Protein AF-M2QEG2-F1 (afdb_monomer_lite)

Organism: Ceriporiopsis subvermispora (strain B) (NCBI:txid914234)

Foldseek 3Di:
DVVVVVVVVVVCVVVVPCDPCNVVVVVVVVVVCVVPVPPPPDDDPVVVVVVVVVVVVVVVVVVVVVVVVVVVVVVVVVVVVVVVLVVVLVVCVVVVVVVVVVVVVVVVVVVVVVVVVVVVVVVVPDDDDDDPDPDQPDPVSVVVVVVVVVVCCVPDPVNVCVVPPDDDDDPCCSVVNDDPPDPPPPVPDDPDPCVVPPPPVCPVVDDPVNVVVCVVVCVVPPPPVVVD

pLDDT: mean 79.73, std 12.56, range [45.88, 96.44]

InterPro domains:
  IPR009057 Homedomain-like superfamily [SSF46689] (188-228)
  IPR017884 SANT domain [PS51293] (201-228)
  IPR051571 Nuclear receptor corepressor [PTHR13992] (66-228)

Structure (mmCIF, N/CA/C/O backbone):
data_AF-M2QEG2-F1
#
_entry.id   AF-M2QEG2-F1
#
loop_
_atom_site.group_PDB
_atom_site.id
_atom_site.type_symbol
_atom_site.label_atom_id
_atom_site.label_alt_id
_atom_site.label_comp_id
_atom_site.label_asym_id
_atom_site.label_entity_id
_atom_site.label_seq_id
_atom_site.pdbx_PDB_ins_code
_atom_site.Cartn_x
_atom_site.Cartn_y
_atom_site.Cartn_z
_atom_site.occupancy
_atom_site.B_iso_or_equiv
_atom_site.auth_seq_id
_atom_site.auth_comp_id
_atom_site.auth_asym_id
_atom_site.auth_atom_id
_atom_site.pdbx_PDB_model_num
ATOM 1 N N . LEU A 1 1 ? 15.906 -11.632 8.329 1.00 57.50 1 LEU A N 1
ATOM 2 C CA . LEU A 1 1 ? 14.554 -12.256 8.303 1.00 57.50 1 LEU A CA 1
ATOM 3 C C . LEU A 1 1 ? 14.495 -13.603 9.035 1.00 57.50 1 LEU A C 1
ATOM 5 O O . LEU A 1 1 ? 13.704 -13.720 9.963 1.00 57.50 1 LEU A O 1
ATOM 9 N N . ARG A 1 2 ? 15.347 -14.589 8.703 1.00 67.50 2 ARG A N 1
ATOM 10 C CA . ARG A 1 2 ? 15.355 -15.915 9.368 1.00 67.50 2 ARG A CA 1
ATOM 11 C C . ARG A 1 2 ? 15.613 -15.871 10.880 1.00 67.50 2 ARG A C 1
ATOM 13 O O . ARG A 1 2 ? 14.979 -16.611 11.624 1.00 67.50 2 ARG A O 1
ATOM 20 N N . GLU A 1 3 ? 16.496 -14.991 11.347 1.00 71.25 3 GLU A N 1
ATOM 21 C CA . GLU A 1 3 ? 16.813 -14.893 12.781 1.00 71.25 3 GLU A CA 1
ATOM 22 C C . GLU A 1 3 ? 15.703 -14.246 13.610 1.00 71.25 3 GLU A C 1
ATOM 24 O O . GLU A 1 3 ? 15.393 -14.734 14.693 1.00 71.25 3 GLU A O 1
ATOM 29 N N . GLY A 1 4 ? 15.045 -13.212 13.078 1.00 76.12 4 GLY A N 1
ATOM 30 C CA . GLY A 1 4 ? 13.897 -12.577 13.731 1.00 76.12 4 GLY A CA 1
ATOM 31 C C . GLY A 1 4 ? 12.722 -13.544 13.885 1.00 76.12 4 GLY A C 1
ATOM 32 O O . GLY A 1 4 ? 12.153 -13.654 14.965 1.00 76.12 4 GLY A O 1
ATOM 33 N N . LEU A 1 5 ? 12.431 -14.331 12.843 1.00 72.81 5 LEU A N 1
ATOM 34 C CA . LEU A 1 5 ? 11.439 -15.410 12.902 1.00 72.81 5 LEU A CA 1
ATOM 35 C C . LEU A 1 5 ? 11.821 -16.481 13.925 1.00 72.81 5 LEU A C 1
ATOM 37 O O . LEU A 1 5 ? 10.990 -16.894 14.725 1.00 72.81 5 LEU A O 1
ATOM 41 N N . ARG A 1 6 ? 13.090 -16.896 13.959 1.00 77.50 6 ARG A N 1
ATOM 42 C CA . ARG A 1 6 ? 13.578 -17.884 14.928 1.00 77.50 6 ARG A CA 1
ATOM 43 C C . ARG A 1 6 ? 13.496 -17.373 16.368 1.00 77.50 6 ARG A C 1
ATOM 45 O O . ARG A 1 6 ? 13.202 -18.163 17.262 1.00 77.50 6 ARG A O 1
ATOM 52 N N . LEU A 1 7 ? 13.737 -16.082 16.596 1.00 79.88 7 LEU A N 1
ATOM 53 C CA . LEU A 1 7 ? 13.601 -15.445 17.904 1.00 79.88 7 LEU A CA 1
ATOM 54 C C . LEU A 1 7 ? 12.134 -15.408 18.339 1.00 79.88 7 LEU A C 1
ATOM 56 O O . LEU A 1 7 ? 11.842 -15.830 19.450 1.00 79.88 7 LEU A O 1
ATOM 60 N N . VAL A 1 8 ? 11.224 -14.995 17.449 1.00 74.69 8 VAL A N 1
ATOM 61 C CA . VAL A 1 8 ? 9.774 -14.955 17.706 1.00 74.69 8 VAL A CA 1
ATOM 62 C C . VAL A 1 8 ? 9.206 -16.352 17.952 1.00 74.69 8 VAL A C 1
ATOM 64 O O . VAL A 1 8 ? 8.406 -16.538 18.858 1.00 74.69 8 VAL A O 1
ATOM 67 N N . VAL A 1 9 ? 9.640 -17.357 17.189 1.00 74.38 9 VAL A N 1
ATOM 68 C CA . VAL A 1 9 ? 9.228 -18.754 17.390 1.00 74.38 9 VAL A CA 1
ATOM 69 C C . VAL A 1 9 ? 9.780 -19.298 18.708 1.00 74.38 9 VAL A C 1
ATOM 71 O O . VAL A 1 9 ? 9.044 -19.937 19.450 1.00 74.38 9 VAL A O 1
ATOM 74 N N . LYS A 1 10 ? 11.040 -19.002 19.061 1.00 74.56 10 LYS A N 1
ATOM 75 C CA . LYS A 1 10 ? 11.620 -19.389 20.360 1.00 74.56 10 LYS A CA 1
ATOM 76 C C . LYS A 1 10 ? 10.952 -18.689 21.541 1.00 74.56 10 LYS A C 1
ATOM 78 O O . LYS A 1 10 ? 10.808 -19.313 22.587 1.00 74.56 10 LYS A O 1
ATOM 83 N N . THR A 1 11 ? 10.572 -17.418 21.410 1.00 68.19 11 THR A N 1
ATOM 84 C CA . THR A 1 11 ? 9.840 -16.712 22.467 1.00 68.19 11 THR A CA 1
ATOM 85 C C . THR A 1 11 ? 8.420 -17.240 22.583 1.00 68.19 11 THR A C 1
ATOM 87 O O . THR A 1 11 ? 8.004 -17.511 23.699 1.00 68.19 11 THR A O 1
ATOM 90 N N . ARG A 1 12 ? 7.711 -17.495 21.473 1.00 64.31 12 ARG A N 1
ATOM 91 C CA . ARG A 1 12 ? 6.387 -18.142 21.502 1.00 64.31 12 ARG A CA 1
ATOM 92 C C . ARG A 1 12 ? 6.434 -19.512 22.163 1.00 64.31 12 ARG A C 1
ATOM 94 O O . ARG A 1 12 ? 5.696 -19.736 23.108 1.00 64.31 12 ARG A O 1
ATOM 101 N N . LEU A 1 13 ? 7.372 -20.366 21.746 1.00 64.75 13 LEU A N 1
ATOM 102 C CA . LEU A 1 13 ? 7.566 -21.690 22.337 1.00 64.75 13 LEU A CA 1
ATOM 103 C C . LEU A 1 13 ? 7.827 -21.603 23.842 1.00 64.75 13 LEU A C 1
ATOM 105 O O . LEU A 1 13 ? 7.261 -22.395 24.575 1.00 64.75 13 LEU A O 1
ATOM 109 N N . ARG A 1 14 ? 8.597 -20.609 24.317 1.00 63.25 14 ARG A N 1
ATOM 110 C CA . ARG A 1 14 ? 8.850 -20.400 25.755 1.00 63.25 14 ARG A CA 1
ATOM 111 C C . ARG A 1 14 ? 7.599 -20.096 26.588 1.00 63.25 14 ARG A C 1
ATOM 113 O O . ARG A 1 14 ? 7.639 -20.324 27.793 1.00 63.25 14 ARG A O 1
ATOM 120 N N . TYR A 1 15 ? 6.539 -19.571 25.974 1.00 58.34 15 TYR A N 1
ATOM 121 C CA . TYR A 1 15 ? 5.282 -19.212 26.640 1.00 58.34 15 TYR A CA 1
ATOM 122 C C . TYR A 1 15 ? 4.110 -20.148 26.283 1.00 58.34 15 TYR A C 1
ATOM 124 O O . TYR A 1 15 ? 3.039 -20.005 26.862 1.00 58.34 15 TYR A O 1
ATOM 132 N N . ASP A 1 16 ? 4.302 -21.111 25.373 1.00 59.62 16 ASP A N 1
ATOM 133 C CA . ASP A 1 16 ? 3.260 -22.042 24.894 1.00 59.62 16 ASP A CA 1
ATOM 134 C C . ASP A 1 16 ? 3.163 -23.345 25.709 1.00 59.62 16 ASP A C 1
ATOM 136 O O . ASP A 1 16 ? 2.407 -24.248 25.360 1.00 59.62 16 ASP A O 1
ATOM 140 N N . TYR A 1 17 ? 3.909 -23.472 26.809 1.00 64.25 17 TYR A N 1
ATOM 141 C CA . TYR A 1 17 ? 3.854 -24.669 27.658 1.00 64.25 17 TYR A CA 1
ATOM 142 C C . TYR A 1 17 ? 2.721 -24.651 28.678 1.00 64.25 17 TYR A C 1
ATOM 144 O O . TYR A 1 17 ? 2.663 -25.559 29.502 1.00 64.25 17 TYR A O 1
ATOM 152 N N . GLN A 1 18 ? 1.853 -23.635 28.663 1.00 70.19 18 GLN A N 1
ATOM 153 C CA . GLN A 1 18 ? 0.795 -23.574 29.656 1.00 70.19 18 GLN A CA 1
ATOM 154 C C . GLN A 1 18 ? -0.220 -24.681 29.371 1.00 70.19 18 GLN A C 1
ATOM 156 O O . GLN A 1 18 ? -0.947 -24.634 28.370 1.00 70.19 18 GLN A O 1
ATOM 161 N N . THR A 1 19 ? -0.244 -25.706 30.223 1.00 80.38 19 THR A N 1
ATOM 162 C CA . THR A 1 19 ? -1.145 -26.844 30.031 1.00 80.38 19 THR A CA 1
ATOM 163 C C . THR A 1 19 ? -2.594 -26.369 30.122 1.00 80.38 19 THR A C 1
ATOM 165 O O . THR A 1 19 ? -2.911 -25.304 30.666 1.00 80.38 19 THR A O 1
ATOM 168 N N . ARG A 1 20 ? -3.529 -27.150 29.569 1.00 78.25 20 ARG A N 1
ATOM 169 C CA . ARG A 1 20 ? -4.959 -26.826 29.678 1.00 78.25 20 ARG A CA 1
ATOM 170 C C . ARG A 1 20 ? -5.366 -26.635 31.142 1.00 78.25 20 ARG A C 1
ATOM 172 O O . ARG A 1 20 ? -6.164 -25.744 31.418 1.00 78.25 20 ARG A O 1
ATOM 179 N N . GLU A 1 21 ? -4.814 -27.432 32.053 1.00 84.06 21 GLU A N 1
ATOM 180 C CA . GLU A 1 21 ? -5.070 -27.311 33.488 1.00 84.06 21 GLU A CA 1
ATOM 181 C C . GLU A 1 21 ? -4.583 -25.970 34.043 1.00 84.06 21 GLU A C 1
ATOM 183 O O . GLU A 1 21 ? -5.375 -25.266 34.659 1.00 84.06 21 GLU A O 1
ATOM 188 N N . GLU A 1 22 ? -3.354 -25.547 33.736 1.00 83.88 22 GLU A N 1
ATOM 189 C CA . GLU A 1 22 ? -2.786 -24.273 34.212 1.00 83.88 22 GLU A CA 1
ATOM 190 C C . GLU A 1 22 ? -3.548 -23.036 33.710 1.00 83.88 22 GLU A C 1
ATOM 192 O O . GLU A 1 22 ? -3.499 -21.972 34.328 1.00 83.88 22 GLU A O 1
ATOM 197 N N . ARG A 1 23 ? -4.265 -23.150 32.585 1.00 78.62 23 ARG A N 1
ATOM 198 C CA . ARG A 1 23 ? -5.160 -22.092 32.084 1.00 78.62 23 ARG A CA 1
ATOM 199 C C . ARG A 1 23 ? -6.528 -22.103 32.760 1.00 78.62 23 ARG A C 1
ATOM 201 O O . ARG A 1 23 ? -7.163 -21.057 32.877 1.00 78.62 23 ARG A O 1
ATOM 208 N N . VAL A 1 24 ? -7.013 -23.283 33.136 1.00 86.94 24 VAL A N 1
ATOM 209 C CA . VAL A 1 24 ? -8.387 -23.502 33.609 1.00 86.94 24 VAL A CA 1
ATOM 210 C C . VAL A 1 24 ? -8.485 -23.400 35.132 1.00 86.94 24 VAL A C 1
ATOM 212 O O . VAL A 1 24 ? -9.458 -22.844 35.636 1.00 86.94 24 VAL A O 1
ATOM 215 N N . GLU A 1 25 ? -7.482 -23.864 35.874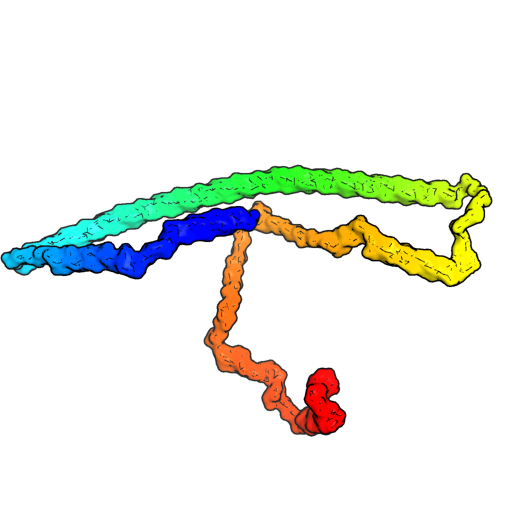 1.00 92.31 25 GLU A N 1
ATOM 216 C CA . GLU A 1 25 ? -7.447 -23.844 37.342 1.00 92.31 25 GLU A CA 1
ATOM 217 C C . GLU A 1 25 ? -7.576 -22.427 37.948 1.00 92.31 25 GLU A C 1
ATOM 219 O O . GLU A 1 25 ? -8.377 -22.255 38.874 1.00 92.31 25 GLU A O 1
ATOM 224 N N . PRO A 1 26 ? -6.924 -21.368 37.419 1.00 91.00 26 PRO A N 1
ATOM 225 C CA . PRO A 1 26 ? -7.094 -20.010 37.947 1.00 91.00 26 PRO A CA 1
ATOM 226 C C . PRO A 1 26 ? -8.525 -19.481 37.768 1.00 91.00 26 PRO A C 1
ATOM 228 O O . PRO A 1 26 ? -9.056 -18.756 38.611 1.00 91.00 26 PRO A O 1
ATOM 231 N N . VAL A 1 27 ? -9.176 -19.870 36.668 1.00 86.75 27 VAL A N 1
ATOM 232 C CA . VAL A 1 27 ? -10.561 -19.484 36.367 1.00 86.75 27 VAL A CA 1
ATOM 233 C C . VAL A 1 27 ? -11.526 -20.256 37.264 1.00 86.75 27 VAL A C 1
ATOM 235 O O . VAL A 1 27 ? -12.441 -19.666 37.832 1.00 86.75 27 VAL A O 1
ATOM 238 N N . LEU A 1 28 ? -11.312 -21.564 37.440 1.00 87.94 28 LEU A N 1
ATOM 239 C CA . LEU A 1 28 ? -12.130 -22.396 38.322 1.00 87.94 28 LEU A CA 1
ATOM 240 C C . LEU A 1 28 ? -12.007 -21.975 39.789 1.00 87.94 28 LEU A C 1
ATOM 242 O O . LEU A 1 28 ? -13.026 -21.906 40.472 1.00 87.94 28 LEU A O 1
ATOM 246 N N . SER A 1 29 ? -10.801 -21.659 40.265 1.00 88.56 29 SER A N 1
ATOM 247 C CA . SER A 1 29 ? -10.575 -21.178 41.634 1.00 88.56 29 SER A CA 1
ATOM 248 C C . SER A 1 29 ? -11.219 -19.809 41.875 1.00 88.56 29 SER A C 1
ATOM 250 O O . SER A 1 29 ? -11.905 -19.644 42.882 1.00 88.56 29 SER A O 1
ATOM 252 N N . SER A 1 30 ? -11.121 -18.869 40.924 1.00 86.56 30 SER A N 1
ATOM 253 C CA . SER A 1 30 ? -11.876 -17.604 40.978 1.00 86.56 30 SER A CA 1
ATOM 254 C C . SER A 1 30 ? -13.388 -17.826 40.989 1.00 86.56 30 SER A C 1
ATOM 256 O O . SER A 1 30 ? -14.089 -17.256 41.820 1.00 86.56 30 SER A O 1
ATOM 258 N N . ASN A 1 31 ? -13.909 -18.682 40.106 1.00 85.19 31 ASN A N 1
ATOM 259 C CA . ASN A 1 31 ? -15.343 -18.966 40.042 1.00 85.19 31 ASN A CA 1
ATOM 260 C C . ASN A 1 31 ? -15.852 -19.620 41.330 1.00 85.19 31 ASN A C 1
ATOM 262 O O . ASN A 1 31 ? -16.936 -19.281 41.801 1.00 85.19 31 ASN A O 1
ATOM 266 N N . ARG A 1 32 ? -15.063 -20.523 41.922 1.00 86.44 32 ARG A N 1
ATOM 267 C CA . ARG A 1 32 ? -15.374 -21.143 43.212 1.00 86.44 32 ARG A CA 1
ATOM 268 C C . ARG A 1 32 ? -15.383 -20.108 44.334 1.00 86.44 32 ARG A C 1
ATOM 270 O O . ARG A 1 32 ? -16.326 -20.090 45.110 1.00 86.44 32 ARG A O 1
ATOM 277 N N . ALA A 1 33 ? -14.412 -19.194 44.361 1.00 84.88 33 ALA A N 1
ATOM 278 C CA . ALA A 1 33 ? -14.367 -18.101 45.332 1.00 84.88 33 ALA A CA 1
ATOM 279 C C . ALA A 1 33 ? -15.566 -17.138 45.211 1.00 84.88 33 ALA A C 1
ATOM 281 O O . ALA A 1 33 ? -16.069 -16.657 46.221 1.00 84.88 33 ALA A O 1
ATOM 282 N N . ILE A 1 34 ? -16.055 -16.883 43.992 1.00 81.06 34 ILE A N 1
ATOM 283 C CA . ILE A 1 34 ? -17.273 -16.089 43.751 1.00 81.06 34 ILE A CA 1
ATOM 284 C C . ILE A 1 34 ? -18.528 -16.854 44.198 1.00 81.06 34 ILE A C 1
ATOM 286 O O . ILE A 1 34 ? -19.443 -16.256 44.759 1.00 81.06 34 ILE A O 1
ATOM 290 N N . ALA A 1 35 ? -18.582 -18.166 43.954 1.00 75.56 35 ALA A N 1
ATOM 291 C CA . ALA A 1 35 ? -19.721 -19.011 44.312 1.00 75.56 35 ALA A CA 1
ATOM 292 C C . ALA A 1 35 ? -19.836 -19.254 45.828 1.00 75.56 35 ALA A C 1
ATOM 294 O O . ALA A 1 35 ? -20.947 -19.258 46.355 1.00 75.56 35 ALA A O 1
ATOM 295 N N . ASP A 1 36 ? -18.698 -19.421 46.509 1.00 73.62 36 ASP A N 1
ATOM 296 C CA . ASP A 1 36 ? -18.600 -19.628 47.959 1.00 73.62 36 ASP A CA 1
ATOM 297 C C . ASP A 1 36 ? -18.623 -18.304 48.745 1.00 73.62 36 ASP A C 1
ATOM 299 O O . ASP A 1 36 ? -18.613 -18.319 49.979 1.00 73.62 36 ASP A O 1
ATOM 303 N N . ALA A 1 37 ? -18.675 -17.151 48.060 1.00 70.44 37 ALA A N 1
ATOM 304 C CA . ALA A 1 37 ? -18.846 -15.862 48.713 1.00 70.44 37 ALA A CA 1
ATOM 305 C C . ALA A 1 37 ? -20.126 -15.909 49.571 1.00 70.44 37 ALA A C 1
ATOM 307 O O . ALA A 1 37 ? -21.208 -16.195 49.042 1.00 70.44 37 ALA A O 1
ATOM 308 N N . PRO A 1 38 ? -20.031 -15.670 50.894 1.00 64.31 38 PRO A N 1
ATOM 309 C CA . PRO A 1 38 ? -21.173 -15.797 51.782 1.00 64.31 38 PRO A CA 1
ATOM 310 C C . PRO A 1 38 ? -22.265 -14.846 51.300 1.00 64.31 38 PRO A C 1
ATOM 312 O O . PRO A 1 38 ? -22.080 -13.630 51.276 1.00 64.31 38 PRO A O 1
ATOM 315 N N . ARG A 1 39 ? -23.413 -15.403 50.895 1.00 61.47 39 ARG A N 1
ATOM 316 C CA . ARG A 1 39 ? -24.617 -14.608 50.6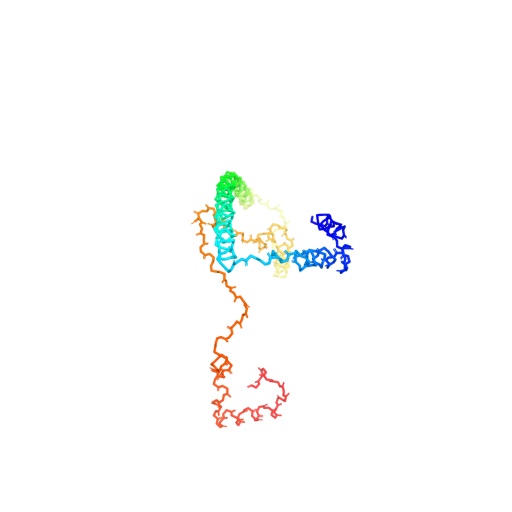44 1.00 61.47 39 ARG A CA 1
ATOM 317 C C . ARG A 1 39 ? -24.917 -13.874 51.945 1.00 61.47 39 ARG A C 1
ATOM 319 O O . ARG A 1 39 ? -25.202 -14.534 52.943 1.00 61.47 39 ARG A O 1
ATOM 326 N N . SER A 1 40 ? -24.779 -12.548 51.932 1.00 60.38 40 SER A N 1
ATOM 327 C CA . SER A 1 40 ? -25.032 -11.673 53.079 1.00 60.38 40 SER A CA 1
ATOM 328 C C . SER A 1 40 ? -26.325 -12.117 53.771 1.00 60.38 40 SER A C 1
ATOM 330 O O . SER A 1 40 ? -27.397 -12.152 53.160 1.00 60.38 40 SER A O 1
ATOM 332 N N . GLY A 1 41 ? -26.187 -12.623 54.997 1.00 61.06 41 GLY A N 1
ATOM 333 C CA . GLY A 1 41 ? -27.258 -13.307 55.708 1.00 61.06 41 GLY A CA 1
ATOM 334 C C . GLY A 1 41 ? -28.406 -12.361 56.046 1.00 61.06 41 GLY A C 1
ATOM 335 O O . GLY A 1 41 ? -28.167 -11.229 56.444 1.00 61.06 41 GLY A O 1
ATOM 336 N N . ALA A 1 42 ? -29.641 -12.854 55.905 1.00 56.56 42 ALA A N 1
ATOM 337 C CA . ALA A 1 42 ? -30.869 -12.386 56.563 1.00 56.56 42 ALA A CA 1
ATOM 338 C C . ALA A 1 42 ? -31.006 -10.865 56.823 1.00 56.56 42 ALA A C 1
ATOM 340 O O . ALA A 1 42 ? -31.469 -10.448 57.885 1.00 56.56 42 ALA A O 1
ATOM 341 N N . GLY A 1 43 ? -30.645 -10.025 55.853 1.00 64.06 43 GLY A N 1
ATOM 342 C CA . GLY A 1 43 ? -31.022 -8.617 55.845 1.00 64.06 43 GLY A CA 1
ATOM 343 C C . GLY A 1 43 ? -32.481 -8.463 55.417 1.00 64.06 43 GLY A C 1
ATOM 344 O O . GLY A 1 43 ? -32.954 -9.177 54.532 1.00 64.06 43 GLY A O 1
ATOM 345 N N . SER A 1 44 ? -33.203 -7.513 56.020 1.00 80.31 44 SER A N 1
ATOM 346 C CA . SER A 1 44 ? -34.501 -7.056 55.499 1.00 80.31 44 SER A CA 1
ATOM 347 C C . SER A 1 44 ? -34.387 -6.757 53.998 1.00 80.31 44 SER A C 1
ATOM 349 O O . SER A 1 44 ? -33.361 -6.237 53.554 1.00 80.31 44 SER A O 1
ATOM 351 N N . ALA A 1 45 ? -35.442 -7.029 53.223 1.00 78.62 45 ALA A N 1
ATOM 352 C CA . ALA A 1 45 ? -35.474 -6.778 51.778 1.00 78.62 45 ALA A CA 1
ATOM 353 C C . ALA A 1 45 ? -35.001 -5.356 51.408 1.00 78.62 45 ALA A C 1
ATOM 355 O O . ALA A 1 45 ? -34.324 -5.169 50.402 1.00 78.62 45 ALA A O 1
ATOM 356 N N . HIS A 1 46 ? -35.275 -4.365 52.264 1.00 79.56 46 HIS A N 1
ATOM 357 C CA . HIS A 1 46 ? -34.809 -2.989 52.092 1.00 79.56 46 HIS A CA 1
ATOM 358 C C . HIS A 1 46 ? -33.276 -2.847 52.146 1.00 79.56 46 HIS A C 1
ATOM 360 O O . HIS A 1 46 ? -32.696 -2.104 51.358 1.00 79.56 46 HIS A O 1
ATOM 366 N N . SER A 1 47 ? -32.607 -3.571 53.047 1.00 80.88 47 SER A N 1
ATOM 367 C CA . SER A 1 47 ? -31.143 -3.561 53.171 1.00 80.88 47 SER A CA 1
ATOM 368 C C . SER A 1 47 ? -30.477 -4.146 51.927 1.00 80.88 47 SER A C 1
ATOM 370 O O . SER A 1 47 ? -29.487 -3.604 51.444 1.00 80.88 47 SER A O 1
ATOM 372 N N . LEU A 1 48 ? -31.056 -5.216 51.373 1.00 79.88 48 LEU A N 1
ATOM 373 C CA . LEU A 1 48 ? -30.567 -5.851 50.150 1.00 79.88 48 LEU A CA 1
ATOM 374 C C . LEU A 1 48 ? -30.731 -4.924 48.934 1.00 79.88 48 LEU A C 1
ATOM 376 O O . LEU A 1 48 ? -29.830 -4.811 48.107 1.00 79.88 48 LEU A O 1
ATOM 380 N N . VAL A 1 49 ? -31.863 -4.215 48.844 1.00 83.25 49 VAL A N 1
ATOM 381 C CA . VAL A 1 49 ? -32.096 -3.209 47.795 1.00 83.25 49 VAL A CA 1
ATOM 382 C C . VAL A 1 49 ? -31.076 -2.073 47.892 1.00 83.25 49 VAL A C 1
ATOM 384 O O . VAL A 1 49 ? -30.513 -1.683 46.872 1.00 83.25 49 VAL A O 1
ATOM 387 N N . GLN A 1 50 ? -30.787 -1.571 49.096 1.00 84.19 50 GLN A N 1
ATOM 388 C CA . GLN A 1 50 ? -29.763 -0.541 49.288 1.00 84.19 50 GLN A CA 1
ATOM 389 C C . GLN A 1 50 ? -28.368 -1.033 48.883 1.00 84.19 50 GLN A C 1
ATOM 391 O O . GLN A 1 50 ? -27.670 -0.329 48.156 1.00 84.19 50 GLN A O 1
ATOM 396 N N . GLU A 1 51 ? -27.979 -2.244 49.284 1.00 84.75 51 GLU A N 1
ATOM 397 C CA . GLU A 1 51 ? -26.691 -2.841 48.914 1.00 84.75 51 GLU A CA 1
ATOM 398 C C . GLU A 1 51 ? -26.543 -2.978 47.391 1.00 84.75 51 GLU A C 1
ATOM 400 O O . GLU A 1 51 ? -25.550 -2.518 46.828 1.00 84.75 51 GLU A O 1
ATOM 405 N N . ILE A 1 52 ? -27.560 -3.511 46.704 1.00 83.69 52 ILE A N 1
ATOM 406 C CA . ILE A 1 52 ? -27.557 -3.670 45.240 1.00 83.69 52 ILE A CA 1
ATOM 407 C C . ILE A 1 52 ? -27.454 -2.312 44.535 1.00 83.69 52 ILE A C 1
ATOM 409 O O . ILE A 1 52 ? -26.712 -2.179 43.561 1.00 83.69 52 ILE A O 1
ATOM 413 N N . VAL A 1 53 ? -28.173 -1.293 45.016 1.00 87.25 53 VAL A N 1
ATOM 414 C CA . VAL A 1 53 ? -28.113 0.063 44.449 1.00 87.25 53 VAL A CA 1
ATOM 415 C C . VAL A 1 53 ? -26.721 0.669 44.638 1.00 87.25 53 VAL A C 1
ATOM 417 O O . VAL A 1 53 ? -26.150 1.184 43.678 1.00 87.25 53 VAL A O 1
ATOM 420 N N . HIS A 1 54 ? -26.131 0.558 45.832 1.00 86.31 54 HIS A N 1
ATOM 421 C CA . HIS A 1 54 ? -24.768 1.031 46.087 1.00 86.31 54 HIS A CA 1
ATOM 422 C C . HIS A 1 54 ? -23.729 0.283 45.248 1.00 86.31 54 HIS A C 1
ATOM 424 O O . HIS A 1 54 ? -22.817 0.907 44.705 1.00 86.31 54 HIS A O 1
ATOM 430 N N . GLN A 1 55 ? -23.884 -1.030 45.083 1.00 82.81 55 GLN A N 1
ATOM 431 C CA . GLN A 1 55 ? -22.996 -1.845 44.262 1.00 82.81 55 GLN A CA 1
ATOM 432 C C . GLN A 1 55 ? -23.110 -1.481 42.775 1.00 82.81 55 GLN A C 1
ATOM 434 O O . GLN A 1 55 ? -22.085 -1.381 42.103 1.00 82.81 55 GLN A O 1
ATOM 439 N N . ARG A 1 56 ? -24.320 -1.193 42.272 1.00 84.12 56 ARG A N 1
ATOM 440 C CA . ARG A 1 56 ? -24.535 -0.664 40.912 1.00 84.12 56 ARG A CA 1
ATOM 441 C C . ARG A 1 56 ? -23.862 0.684 40.709 1.00 84.12 56 ARG A C 1
ATOM 443 O O . ARG A 1 56 ? -23.129 0.842 39.743 1.00 84.12 56 ARG A O 1
ATOM 450 N N . LEU A 1 57 ? -24.058 1.627 41.628 1.00 85.12 57 LEU A N 1
ATOM 451 C CA . LEU A 1 57 ? -23.433 2.949 41.546 1.00 85.12 57 LEU A CA 1
ATOM 452 C C . LEU A 1 57 ? -21.901 2.848 41.599 1.00 85.12 57 LEU A C 1
ATOM 454 O O . LEU A 1 57 ? -21.207 3.523 40.842 1.00 85.12 57 LEU A O 1
ATOM 458 N N . ALA A 1 58 ? -21.360 1.963 42.443 1.00 84.38 58 ALA A N 1
ATOM 459 C CA . ALA A 1 58 ? -19.926 1.691 42.501 1.00 84.38 58 ALA A CA 1
ATOM 460 C C . ALA A 1 58 ? -19.406 1.050 41.201 1.00 84.38 58 ALA A C 1
ATOM 462 O O . ALA A 1 58 ? -18.348 1.444 40.703 1.00 84.38 58 ALA A O 1
ATOM 463 N N . GLN A 1 59 ? -20.155 0.110 40.615 1.00 81.94 59 GLN A N 1
ATOM 464 C CA . GLN A 1 59 ? -19.839 -0.486 39.316 1.00 81.94 59 GLN A CA 1
ATOM 465 C C . GLN A 1 59 ? -19.868 0.558 38.198 1.00 81.94 59 GLN A C 1
ATOM 467 O O . GLN A 1 59 ? -18.904 0.644 37.444 1.00 81.94 59 GLN A O 1
ATOM 472 N N . GLU A 1 60 ? -20.899 1.398 38.125 1.00 85.62 60 GLU A N 1
ATOM 473 C CA . GLU A 1 60 ? -21.010 2.488 37.149 1.00 85.62 60 GLU A CA 1
ATOM 474 C C . GLU A 1 60 ? -19.870 3.500 37.293 1.00 85.62 60 GLU A C 1
ATOM 476 O O . GLU A 1 60 ? -19.262 3.898 36.297 1.00 85.62 60 GLU A O 1
ATOM 481 N N . HIS A 1 61 ? -19.508 3.863 38.525 1.00 88.31 61 HIS A N 1
ATOM 482 C CA . HIS A 1 61 ? -18.374 4.742 38.795 1.00 88.31 61 HIS A CA 1
ATOM 483 C C . HIS A 1 61 ? -17.043 4.104 38.362 1.00 88.31 61 HIS A C 1
ATOM 485 O O . HIS A 1 61 ? -16.241 4.741 37.678 1.00 88.31 61 HIS A O 1
ATOM 491 N N . SER A 1 62 ? -16.828 2.820 38.670 1.00 87.00 62 SER A N 1
ATOM 492 C CA . SER A 1 62 ? -15.633 2.075 38.244 1.00 87.00 62 SER A CA 1
ATOM 493 C C . SER A 1 62 ? -15.557 1.905 36.717 1.00 87.00 62 SER A C 1
ATOM 495 O O . SER A 1 62 ? -14.494 2.081 36.115 1.00 87.00 62 SER A O 1
ATOM 497 N N . ALA A 1 63 ? -16.694 1.658 36.061 1.00 88.88 63 ALA A N 1
ATOM 498 C CA . ALA A 1 63 ? -16.821 1.585 34.609 1.00 88.88 63 ALA A CA 1
ATOM 499 C C . ALA A 1 63 ? -16.549 2.952 33.961 1.00 88.88 63 ALA A C 1
ATOM 501 O O . ALA A 1 63 ? -15.897 3.037 32.922 1.00 88.88 63 ALA A O 1
ATOM 502 N N . SER A 1 64 ? -16.993 4.039 34.594 1.00 93.62 64 SER A N 1
ATOM 503 C CA . SER A 1 64 ? -16.719 5.403 34.140 1.00 93.62 64 SER A CA 1
ATOM 504 C C . SER A 1 64 ? -15.226 5.734 34.212 1.00 93.62 64 SER A C 1
ATOM 506 O O . SER A 1 64 ? -14.652 6.185 33.220 1.00 93.62 64 SER A O 1
ATOM 508 N N . ILE A 1 65 ? -14.562 5.428 35.333 1.00 92.50 65 ILE A N 1
ATOM 509 C CA . ILE A 1 65 ? -13.116 5.647 35.504 1.00 92.50 65 ILE A CA 1
ATOM 510 C C . ILE A 1 65 ? -12.314 4.829 34.485 1.00 92.50 65 ILE A C 1
ATOM 512 O O . ILE A 1 65 ? -11.416 5.355 33.822 1.00 92.50 65 ILE A O 1
ATOM 516 N N . THR A 1 66 ? -12.645 3.545 34.319 1.00 92.69 66 THR A N 1
ATOM 517 C CA . THR A 1 66 ? -11.962 2.677 33.345 1.00 92.69 66 THR A CA 1
ATOM 518 C C . THR A 1 66 ? -12.175 3.164 31.913 1.00 92.69 66 THR A C 1
ATOM 520 O O . THR A 1 66 ? -11.206 3.261 31.157 1.00 92.69 66 THR A O 1
ATOM 523 N N . LYS A 1 67 ? -13.398 3.568 31.545 1.00 94.38 67 LYS A N 1
ATOM 524 C CA . LYS A 1 67 ? -13.701 4.171 30.238 1.00 94.38 67 LYS A CA 1
ATOM 525 C C . LYS A 1 67 ? -12.875 5.434 29.986 1.00 94.38 67 LYS A C 1
ATOM 527 O O . LYS A 1 67 ? -12.285 5.554 28.914 1.00 94.38 67 LYS A O 1
ATOM 532 N N . GLN A 1 68 ? -12.795 6.346 30.953 1.00 93.88 68 GLN A N 1
ATOM 533 C CA . GLN A 1 68 ? -12.006 7.579 30.832 1.00 93.88 68 GLN A CA 1
ATOM 534 C C . GLN A 1 68 ? -10.509 7.281 30.672 1.00 93.88 68 GLN A C 1
ATOM 536 O O . GLN A 1 68 ? -9.855 7.841 29.791 1.00 93.88 68 GLN A O 1
ATOM 541 N N . SER A 1 69 ? -9.973 6.343 31.459 1.00 94.94 69 SER A N 1
ATOM 542 C CA . SER A 1 69 ? -8.578 5.903 31.343 1.00 94.94 69 SER A CA 1
ATOM 543 C C . SER A 1 69 ? -8.276 5.321 29.956 1.00 94.94 69 SER A C 1
ATOM 545 O O . SER A 1 69 ? -7.285 5.689 29.321 1.00 94.94 69 SER A O 1
ATOM 547 N N . LEU A 1 70 ? -9.160 4.464 29.431 1.00 95.00 70 LEU A N 1
ATOM 548 C CA . LEU A 1 70 ? -9.017 3.898 28.088 1.00 95.00 70 LEU A CA 1
ATOM 549 C C . LEU A 1 70 ? -9.093 4.972 26.999 1.00 95.00 70 LEU A C 1
ATOM 551 O O . LEU A 1 70 ? -8.263 4.969 26.090 1.00 95.00 70 LEU A O 1
ATOM 555 N N . GLN A 1 71 ? -10.033 5.915 27.103 1.00 96.00 71 GLN A N 1
ATOM 556 C CA . GLN A 1 71 ? -10.135 7.047 26.177 1.00 96.00 71 GLN A CA 1
ATOM 557 C C . GLN A 1 71 ? -8.847 7.876 26.154 1.00 96.00 71 GLN A C 1
ATOM 559 O O . GLN A 1 71 ? -8.333 8.162 25.072 1.00 96.00 71 GLN A O 1
ATOM 564 N N . ALA A 1 72 ? -8.279 8.189 27.322 1.00 95.69 72 ALA A N 1
ATOM 565 C CA . ALA A 1 72 ? -7.010 8.905 27.423 1.00 95.69 72 ALA A CA 1
ATOM 566 C C . ALA A 1 72 ? -5.860 8.125 26.762 1.00 95.69 72 ALA A C 1
ATOM 568 O O . ALA A 1 72 ? -5.098 8.689 25.974 1.00 95.69 72 ALA A O 1
ATOM 569 N N . ARG A 1 73 ? -5.767 6.807 26.995 1.00 95.69 73 ARG A N 1
ATOM 570 C CA . ARG A 1 73 ? -4.744 5.956 26.359 1.00 95.69 73 ARG A CA 1
ATOM 571 C C . ARG A 1 73 ? -4.913 5.861 24.845 1.00 95.69 73 ARG A C 1
ATOM 573 O O . ARG A 1 73 ? -3.918 5.878 24.119 1.00 95.69 73 ARG A O 1
ATOM 580 N N . PHE A 1 74 ? -6.145 5.776 24.345 1.00 95.25 74 PHE A N 1
ATOM 581 C CA . PHE A 1 74 ? -6.403 5.781 22.906 1.00 95.25 74 PHE A CA 1
ATOM 582 C C . PHE A 1 74 ? -6.057 7.126 22.273 1.00 95.25 74 PHE A C 1
ATOM 584 O O . PHE A 1 74 ? -5.435 7.141 21.212 1.00 95.25 74 PHE A O 1
ATOM 591 N N . ALA A 1 75 ? -6.390 8.240 22.927 1.00 96.44 75 ALA A N 1
ATOM 592 C CA . ALA A 1 75 ? -6.006 9.572 22.472 1.00 96.44 75 ALA A CA 1
ATOM 593 C C . ALA A 1 75 ? -4.478 9.724 22.417 1.00 96.44 75 ALA A C 1
ATOM 595 O O . ALA A 1 75 ? -3.941 10.115 21.382 1.00 96.44 75 ALA A O 1
ATOM 596 N N . GLN A 1 76 ? -3.771 9.307 23.472 1.00 96.31 76 GLN A N 1
ATOM 597 C CA . GLN A 1 76 ? -2.307 9.315 23.517 1.00 96.31 76 GLN A CA 1
ATOM 598 C C . GLN A 1 76 ? -1.698 8.465 22.394 1.00 96.31 76 GLN A C 1
ATOM 600 O O . GLN A 1 76 ? -0.782 8.905 21.702 1.00 96.31 76 GLN A O 1
ATOM 605 N N . ARG A 1 77 ? -2.225 7.254 22.168 1.00 96.25 77 ARG A N 1
ATOM 606 C CA . ARG A 1 77 ? -1.757 6.377 21.088 1.00 96.25 77 ARG A CA 1
ATOM 607 C C . ARG A 1 77 ? -1.995 6.998 19.715 1.00 96.25 77 ARG A C 1
ATOM 609 O O . ARG A 1 77 ? -1.115 6.912 18.864 1.00 96.25 77 ARG A O 1
ATOM 616 N N . ARG A 1 78 ? -3.163 7.605 19.491 1.00 95.25 78 ARG A N 1
ATOM 617 C CA . ARG A 1 78 ? -3.474 8.304 18.236 1.00 95.25 78 ARG A CA 1
ATOM 618 C C . ARG A 1 78 ? -2.495 9.451 18.001 1.00 95.25 78 ARG A C 1
ATOM 620 O O . ARG A 1 78 ? -1.929 9.506 16.918 1.00 95.25 78 ARG A O 1
ATOM 627 N N . ALA A 1 79 ? -2.230 10.275 19.015 1.00 96.31 79 ALA A N 1
ATOM 628 C CA . ALA A 1 79 ? -1.269 11.376 18.931 1.00 96.31 79 ALA A CA 1
ATOM 629 C C . ALA A 1 79 ? 0.156 10.886 18.604 1.00 96.31 79 ALA A C 1
ATOM 631 O O . ALA A 1 79 ? 0.787 11.372 17.666 1.00 96.31 79 ALA A O 1
ATOM 632 N N . ALA A 1 80 ? 0.632 9.852 19.305 1.00 96.06 80 ALA A N 1
ATOM 633 C CA . ALA A 1 80 ? 1.949 9.266 19.051 1.00 96.06 80 ALA A CA 1
ATOM 634 C C . ALA A 1 80 ? 2.059 8.650 17.643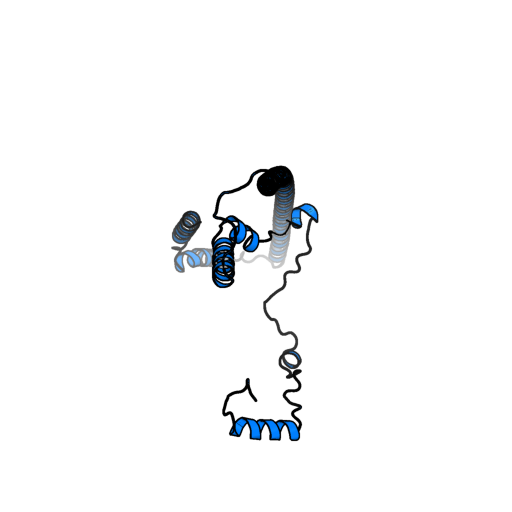 1.00 96.06 80 ALA A C 1
ATOM 636 O O . ALA A 1 80 ? 3.104 8.729 16.996 1.00 96.06 80 ALA A O 1
ATOM 637 N N . LEU A 1 81 ? 0.979 8.038 17.142 1.00 93.94 81 LEU A N 1
ATOM 638 C CA . LEU A 1 81 ? 0.929 7.528 15.773 1.00 93.94 81 LEU A CA 1
ATOM 639 C C . LEU A 1 81 ? 0.974 8.662 14.750 1.00 93.94 81 LEU A C 1
ATOM 641 O O . LEU A 1 81 ? 1.742 8.564 13.797 1.00 93.94 81 LEU A O 1
ATOM 645 N N . THR A 1 82 ? 0.199 9.732 14.944 1.00 91.94 82 THR A N 1
ATOM 646 C CA . THR A 1 82 ? 0.200 10.878 14.023 1.00 91.94 82 THR A CA 1
ATOM 647 C C . THR A 1 82 ? 1.563 11.559 13.967 1.00 91.94 82 THR A C 1
ATOM 649 O O . THR A 1 82 ? 2.048 11.850 12.877 1.00 91.94 82 THR A O 1
ATOM 652 N N . GLU A 1 83 ? 2.225 11.724 15.112 1.00 96.19 83 GLU A N 1
ATOM 653 C CA . GLU A 1 83 ? 3.578 12.280 15.189 1.00 96.19 83 GLU A CA 1
ATOM 654 C C . GLU A 1 83 ? 4.598 11.374 14.487 1.00 96.19 83 GLU A C 1
ATOM 656 O O . GLU A 1 83 ? 5.391 11.833 13.665 1.00 96.19 83 GLU A O 1
ATOM 661 N N . LYS A 1 84 ? 4.538 10.058 14.739 1.00 94.12 84 LYS A N 1
ATOM 662 C CA . LYS A 1 84 ? 5.406 9.087 14.065 1.00 94.12 84 LYS A CA 1
ATOM 663 C C . LYS A 1 84 ? 5.220 9.116 12.549 1.00 94.12 84 LYS A C 1
ATOM 665 O O . LYS A 1 84 ? 6.211 9.064 11.827 1.00 94.12 84 LYS A O 1
ATOM 670 N N . VAL A 1 85 ? 3.976 9.169 12.071 1.00 90.56 85 VAL A N 1
ATOM 671 C CA . VAL A 1 85 ? 3.671 9.243 10.636 1.00 90.56 85 VAL A CA 1
ATOM 672 C C . VAL A 1 85 ? 4.223 10.532 10.038 1.00 90.56 85 VAL A C 1
ATOM 674 O O . VAL A 1 85 ? 4.857 10.467 8.991 1.00 90.56 85 VAL A O 1
ATOM 677 N N . HIS A 1 86 ? 4.041 11.676 10.702 1.00 90.69 86 HIS A N 1
ATOM 678 C CA . HIS A 1 86 ? 4.584 12.953 10.236 1.00 90.69 86 HIS A CA 1
ATOM 679 C C . HIS A 1 86 ? 6.108 12.904 10.113 1.00 90.69 86 HIS A C 1
ATOM 681 O O . HIS A 1 86 ? 6.653 13.173 9.047 1.00 90.69 86 HIS A O 1
ATOM 687 N N . ARG A 1 87 ? 6.797 12.462 11.169 1.00 95.06 87 ARG A N 1
ATOM 688 C CA . ARG A 1 87 ? 8.258 12.341 11.167 1.00 95.06 87 ARG A CA 1
ATOM 689 C C . ARG A 1 87 ? 8.762 11.428 10.045 1.00 95.06 87 ARG A C 1
ATOM 691 O O . ARG A 1 87 ? 9.698 11.784 9.340 1.00 95.06 87 ARG A O 1
ATOM 698 N N . LEU A 1 88 ? 8.137 10.263 9.859 1.00 93.00 88 LEU A N 1
ATOM 699 C CA . LEU A 1 88 ? 8.519 9.330 8.792 1.00 93.00 88 LEU A CA 1
ATOM 700 C C . LEU A 1 88 ? 8.253 9.897 7.392 1.00 93.00 88 LEU A C 1
ATOM 702 O O . LEU A 1 88 ? 9.024 9.621 6.476 1.00 93.00 88 LEU A O 1
ATOM 706 N N . ARG A 1 89 ? 7.188 10.689 7.218 1.00 89.94 89 ARG A N 1
ATOM 707 C CA . ARG A 1 89 ? 6.919 11.397 5.959 1.00 89.94 89 ARG A CA 1
ATOM 708 C C . ARG A 1 89 ? 8.027 12.395 5.645 1.00 89.94 89 ARG A C 1
ATOM 710 O O . ARG A 1 89 ? 8.542 12.371 4.531 1.00 89.94 89 ARG A O 1
ATOM 717 N N . ASP A 1 90 ? 8.435 13.206 6.616 1.00 91.62 90 ASP A N 1
ATOM 718 C CA . ASP A 1 90 ? 9.513 14.183 6.430 1.00 91.62 90 ASP A CA 1
ATOM 719 C C . ASP A 1 90 ? 10.844 13.489 6.115 1.00 91.62 90 ASP A C 1
ATOM 721 O O . ASP A 1 90 ? 11.516 13.827 5.137 1.00 91.62 90 ASP A O 1
ATOM 725 N N . GLU A 1 91 ? 11.199 12.463 6.896 1.00 93.94 91 GLU A N 1
ATOM 726 C CA . GLU A 1 91 ? 12.393 11.644 6.666 1.00 93.94 91 GLU A CA 1
ATOM 727 C C . GLU A 1 91 ? 12.389 11.056 5.246 1.00 93.94 91 GLU A C 1
ATOM 729 O O . GLU A 1 91 ? 13.364 11.224 4.508 1.00 93.94 91 GLU A O 1
ATOM 734 N N . TYR A 1 92 ? 11.278 10.452 4.810 1.00 92.06 92 TYR A N 1
ATOM 735 C CA . TYR A 1 92 ? 11.154 9.943 3.446 1.00 92.06 92 TYR A CA 1
ATOM 736 C C . TYR A 1 92 ? 11.320 11.043 2.397 1.00 92.06 92 TYR A C 1
ATOM 738 O O . TYR A 1 92 ? 12.085 10.858 1.456 1.00 92.06 92 TYR A O 1
ATOM 746 N N . MET A 1 93 ? 10.654 12.192 2.544 1.00 90.12 93 MET A N 1
ATOM 747 C CA . MET A 1 93 ? 10.725 13.276 1.558 1.00 90.12 93 MET A CA 1
ATOM 748 C C . MET A 1 93 ? 12.150 13.805 1.393 1.00 90.12 93 MET A C 1
ATOM 750 O O . MET A 1 93 ? 12.590 14.059 0.268 1.00 90.12 93 MET A O 1
ATOM 754 N N . THR A 1 94 ? 12.903 13.925 2.490 1.00 93.94 94 THR A N 1
ATOM 755 C CA . THR A 1 94 ? 14.310 14.349 2.428 1.00 93.94 94 THR A CA 1
ATOM 756 C C . THR A 1 94 ? 15.191 13.329 1.706 1.00 93.94 94 THR A C 1
ATOM 758 O O . THR A 1 94 ? 15.991 13.710 0.847 1.00 93.94 94 THR A O 1
ATOM 761 N N . LEU A 1 95 ? 15.023 12.037 2.003 1.00 93.75 95 LEU A N 1
ATOM 762 C CA . LEU A 1 95 ? 15.765 10.957 1.353 1.00 93.75 95 LEU A CA 1
ATOM 763 C C . LEU A 1 95 ? 15.393 10.835 -0.125 1.00 93.75 95 LEU A C 1
ATOM 765 O O . LEU A 1 95 ? 16.275 10.754 -0.975 1.00 93.75 95 LEU A O 1
ATOM 769 N N . HIS A 1 96 ? 14.101 10.889 -0.438 1.00 91.12 96 HIS A N 1
ATOM 770 C CA . HIS A 1 96 ? 13.578 10.798 -1.793 1.00 91.12 96 HIS A CA 1
ATOM 771 C C . HIS A 1 96 ? 14.048 11.970 -2.664 1.00 91.12 96 HIS A C 1
ATOM 773 O O . HIS A 1 96 ? 14.421 11.764 -3.817 1.00 91.12 96 HIS A O 1
ATOM 779 N N . LYS A 1 97 ? 14.110 13.194 -2.120 1.00 92.56 97 LYS A N 1
ATOM 780 C CA . LYS A 1 97 ? 14.685 14.345 -2.832 1.00 92.56 97 LYS A CA 1
ATOM 781 C C . LYS A 1 97 ? 16.157 14.109 -3.187 1.00 92.56 97 LYS A C 1
ATOM 783 O O . LYS A 1 97 ? 16.523 14.248 -4.349 1.00 92.56 97 LYS A O 1
ATOM 788 N N . ARG A 1 98 ? 16.976 13.700 -2.211 1.00 95.69 98 ARG A N 1
ATOM 789 C CA . ARG A 1 98 ? 18.403 13.399 -2.433 1.00 95.69 98 ARG A CA 1
ATOM 790 C C . ARG A 1 98 ? 18.602 12.267 -3.438 1.00 95.69 98 ARG A C 1
ATOM 792 O O . ARG A 1 98 ? 19.479 12.348 -4.289 1.00 95.69 98 ARG A O 1
ATOM 799 N N . TRP A 1 99 ? 17.777 11.226 -3.347 1.00 92.88 99 TRP A N 1
ATOM 800 C CA . TRP A 1 99 ? 17.781 10.113 -4.290 1.00 92.88 99 TRP A CA 1
ATOM 801 C C . TRP A 1 99 ? 17.482 10.585 -5.715 1.00 92.88 99 TRP A C 1
ATOM 803 O O . TRP A 1 99 ? 18.245 10.276 -6.622 1.00 92.88 99 TRP A O 1
ATOM 813 N N . ARG A 1 100 ? 16.435 11.399 -5.912 1.00 92.31 100 ARG A N 1
ATOM 814 C CA . ARG A 1 100 ? 16.094 11.944 -7.235 1.00 92.31 100 ARG A CA 1
ATOM 815 C C . ARG A 1 100 ? 17.201 12.818 -7.820 1.00 92.31 100 ARG A C 1
ATOM 817 O O . ARG A 1 100 ? 17.513 12.676 -8.996 1.00 92.31 100 ARG A O 1
ATOM 824 N N . GLU A 1 101 ? 17.813 13.683 -7.012 1.00 95.75 101 GLU A N 1
ATOM 825 C CA . GLU A 1 101 ? 18.965 14.494 -7.437 1.00 95.75 101 GLU A CA 1
ATOM 826 C C . GLU A 1 101 ? 20.152 13.613 -7.858 1.00 95.75 101 GLU A C 1
ATOM 828 O O . GLU A 1 101 ? 20.811 13.882 -8.863 1.00 95.75 101 GLU A O 1
ATOM 833 N N . HIS A 1 102 ? 20.405 12.530 -7.119 1.00 94.88 102 HIS A N 1
ATOM 834 C CA . HIS A 1 102 ? 21.453 11.570 -7.445 1.00 94.88 102 HIS A CA 1
ATOM 835 C C . HIS A 1 102 ? 21.162 10.799 -8.742 1.00 94.88 102 HIS A C 1
ATOM 837 O O . HIS A 1 102 ? 22.047 10.703 -9.589 1.00 94.88 102 HIS A O 1
ATOM 843 N N . CYS A 1 103 ? 19.936 10.302 -8.931 1.00 90.94 103 CYS A N 1
ATOM 844 C CA . CYS A 1 103 ? 19.518 9.651 -10.176 1.00 90.94 103 CYS A CA 1
ATOM 845 C C . CYS A 1 103 ? 19.664 10.590 -11.374 1.00 90.94 103 CYS A C 1
ATOM 847 O O . CYS A 1 103 ? 20.318 10.221 -12.341 1.00 90.94 103 CYS A O 1
ATOM 849 N N . ALA A 1 104 ? 19.179 11.832 -11.269 1.00 94.31 104 ALA A N 1
ATOM 850 C CA . ALA A 1 104 ? 19.321 12.819 -12.338 1.00 94.31 104 ALA A CA 1
ATOM 851 C C . ALA A 1 104 ? 20.794 13.056 -12.707 1.00 94.31 104 ALA A C 1
ATOM 853 O O . ALA A 1 104 ? 21.137 13.152 -13.881 1.00 94.31 104 ALA A O 1
ATOM 854 N N . LYS A 1 105 ? 21.693 13.099 -11.716 1.00 95.31 105 LYS A N 1
ATOM 855 C CA . LYS A 1 105 ? 23.131 13.223 -11.973 1.00 95.31 105 LYS A CA 1
ATOM 856 C C . LYS A 1 105 ? 23.697 12.014 -12.724 1.00 95.31 105 LYS A C 1
ATOM 858 O O . LYS A 1 105 ? 24.525 12.204 -13.610 1.00 95.31 105 LYS A O 1
ATOM 863 N N . LEU A 1 106 ? 23.290 10.795 -12.368 1.00 91.12 106 LEU A N 1
ATOM 864 C CA . LEU A 1 106 ? 23.716 9.586 -13.080 1.00 91.12 106 LEU A CA 1
ATOM 865 C C . LEU A 1 106 ? 23.189 9.565 -14.517 1.00 91.12 106 LEU A C 1
ATOM 867 O O . LEU A 1 106 ? 23.950 9.237 -15.424 1.00 91.12 106 LEU A O 1
ATOM 871 N N . ASP A 1 107 ? 21.943 9.986 -14.729 1.00 89.12 107 ASP A N 1
ATOM 872 C CA . ASP A 1 107 ? 21.345 10.074 -16.061 1.00 89.12 107 ASP A CA 1
ATOM 873 C C . ASP A 1 107 ? 22.093 11.080 -16.946 1.00 89.12 107 ASP A C 1
ATOM 875 O O . ASP A 1 107 ? 22.355 10.800 -18.113 1.00 89.12 107 ASP A O 1
ATOM 879 N N . GLU A 1 108 ? 22.499 12.234 -16.404 1.00 93.19 108 GLU A N 1
ATOM 880 C CA . GLU A 1 108 ? 23.316 13.207 -17.143 1.00 93.19 108 GLU A CA 1
ATOM 881 C C . GLU A 1 108 ? 24.709 12.659 -17.491 1.00 93.19 108 GLU A C 1
ATOM 883 O O . GLU A 1 108 ? 25.196 12.881 -18.599 1.00 93.19 108 GLU A O 1
ATOM 888 N N . VAL A 1 109 ? 25.339 11.893 -16.592 1.00 91.44 109 VAL A N 1
ATOM 889 C CA . VAL A 1 109 ? 26.619 11.220 -16.880 1.00 91.44 109 VAL A CA 1
ATOM 890 C C . VAL A 1 109 ? 26.450 10.162 -17.973 1.00 91.44 109 VAL A C 1
ATOM 892 O O . VAL A 1 109 ? 27.258 10.115 -18.899 1.00 91.44 109 VAL A O 1
ATOM 895 N N . ALA A 1 110 ? 25.392 9.351 -17.910 1.00 86.50 110 ALA A N 1
ATOM 896 C CA . ALA A 1 110 ? 25.092 8.350 -18.929 1.00 86.50 110 ALA A CA 1
ATOM 897 C C . ALA A 1 110 ? 24.825 8.997 -20.299 1.00 86.50 110 ALA A C 1
ATOM 899 O O . ALA A 1 110 ? 25.378 8.556 -21.305 1.00 86.50 110 ALA A O 1
ATOM 900 N N . LYS A 1 111 ? 24.053 10.093 -20.343 1.00 87.62 111 LYS A N 1
ATOM 901 C CA . LYS A 1 111 ? 23.819 10.871 -21.572 1.00 87.62 111 LYS A CA 1
ATOM 902 C C . LYS A 1 111 ? 25.108 11.458 -22.140 1.00 87.62 111 LYS A C 1
ATOM 904 O O . LYS A 1 111 ? 25.313 11.397 -23.349 1.00 87.62 111 LYS A O 1
ATOM 909 N N . ALA A 1 112 ? 25.970 12.025 -21.294 1.00 87.94 112 ALA A N 1
ATOM 910 C CA . ALA A 1 112 ? 27.249 12.580 -21.727 1.00 87.94 112 ALA A CA 1
ATOM 911 C C . ALA A 1 112 ? 28.164 11.492 -22.312 1.00 87.94 112 ALA A C 1
ATOM 913 O O . ALA A 1 112 ? 28.724 11.693 -23.386 1.00 87.94 112 ALA A O 1
ATOM 914 N N . SER A 1 113 ? 28.240 10.327 -21.660 1.00 84.38 113 SER A N 1
ATOM 915 C CA . SER A 1 113 ? 28.995 9.170 -22.156 1.00 84.38 113 SER A CA 1
ATOM 916 C C . SER A 1 113 ? 28.460 8.673 -23.502 1.00 84.38 113 SER A C 1
ATOM 918 O O . SER A 1 113 ? 29.241 8.443 -24.419 1.00 84.38 113 SER A O 1
ATOM 920 N N . ALA A 1 114 ? 27.137 8.564 -23.654 1.00 82.62 114 ALA A N 1
ATOM 921 C CA . ALA A 1 114 ? 26.515 8.160 -24.916 1.00 82.62 114 ALA A CA 1
ATOM 922 C C . ALA A 1 114 ? 26.777 9.173 -26.047 1.00 82.62 114 ALA A C 1
ATOM 924 O O . ALA A 1 114 ? 27.008 8.789 -27.192 1.00 82.62 114 ALA A O 1
ATOM 925 N N . LEU A 1 115 ? 26.775 10.477 -25.739 1.00 81.88 115 LEU A N 1
ATOM 926 C CA . LEU A 1 115 ? 27.092 11.524 -26.712 1.00 81.88 115 LEU A CA 1
ATOM 927 C C . LEU A 1 115 ? 28.572 11.488 -27.128 1.00 81.88 115 LEU A C 1
ATOM 929 O O . LEU A 1 115 ? 28.880 11.683 -28.304 1.00 81.88 115 LEU A O 1
ATOM 933 N N . GLU A 1 116 ? 29.480 11.229 -26.185 1.00 80.81 116 GLU A N 1
ATOM 934 C CA . GLU A 1 116 ? 30.912 11.065 -26.452 1.00 80.81 116 GLU A CA 1
ATOM 935 C C . GLU A 1 116 ? 31.185 9.826 -27.316 1.00 80.81 116 GLU A C 1
ATOM 937 O O . GLU A 1 116 ? 31.918 9.917 -28.301 1.00 80.81 116 GLU A O 1
ATOM 942 N N . GLU A 1 117 ? 30.536 8.699 -27.023 1.00 75.94 117 GLU A N 1
ATOM 943 C CA . GLU A 1 117 ? 30.627 7.472 -27.819 1.00 75.94 117 GLU A CA 1
ATOM 944 C C . GLU A 1 117 ? 30.080 7.676 -29.243 1.00 75.94 117 GLU A C 1
ATOM 946 O O . GLU A 1 117 ? 30.732 7.317 -30.231 1.00 75.94 117 GLU A O 1
ATOM 951 N N . ALA A 1 118 ? 28.938 8.357 -29.379 1.00 73.06 118 ALA A N 1
ATOM 952 C CA . ALA A 1 118 ? 28.371 8.718 -30.676 1.00 73.06 118 ALA A CA 1
ATOM 953 C C . ALA A 1 118 ? 29.302 9.651 -31.475 1.00 73.06 118 ALA A C 1
ATOM 955 O O . ALA A 1 118 ? 29.497 9.458 -32.678 1.00 73.06 118 ALA A O 1
ATOM 956 N N . ALA A 1 119 ? 29.930 10.633 -30.819 1.00 74.38 119 ALA A N 1
ATOM 957 C CA . ALA A 1 119 ? 30.887 11.543 -31.448 1.00 74.38 119 ALA A CA 1
ATOM 958 C C . ALA A 1 119 ? 32.198 10.839 -31.848 1.00 74.38 119 ALA A C 1
ATOM 960 O O . ALA A 1 119 ? 32.728 11.102 -32.931 1.00 74.38 119 ALA A O 1
ATOM 961 N N . ALA A 1 120 ? 32.706 9.917 -31.025 1.00 70.50 120 ALA A N 1
ATOM 962 C CA . ALA A 1 120 ? 33.875 9.096 -31.338 1.00 70.50 120 ALA A CA 1
ATOM 963 C C . ALA A 1 120 ? 33.614 8.176 -32.543 1.00 70.50 120 ALA A C 1
ATOM 965 O O . ALA A 1 120 ? 34.473 8.027 -33.417 1.00 70.50 120 ALA A O 1
ATOM 966 N N . THR A 1 121 ? 32.402 7.629 -32.636 1.00 61.47 121 THR A N 1
ATOM 967 C CA . THR A 1 121 ? 31.960 6.784 -33.754 1.00 61.47 121 THR A CA 1
ATOM 968 C C . THR A 1 121 ? 31.788 7.607 -35.035 1.00 61.47 121 THR A C 1
ATOM 970 O O . THR A 1 121 ? 32.294 7.231 -36.094 1.00 61.47 121 THR A O 1
ATOM 973 N N . ALA A 1 122 ? 31.200 8.804 -34.938 1.00 59.66 122 ALA A N 1
ATOM 974 C CA . ALA A 1 122 ? 31.067 9.738 -36.058 1.00 59.66 122 ALA A CA 1
ATOM 975 C C . ALA A 1 122 ? 32.416 10.333 -36.525 1.00 59.66 122 ALA A C 1
ATOM 977 O O . ALA A 1 122 ? 32.594 10.660 -37.700 1.00 59.66 122 ALA A O 1
ATOM 978 N N . GLY A 1 123 ? 33.405 10.453 -35.635 1.00 54.84 123 GLY A N 1
ATOM 979 C CA . GLY A 1 123 ? 34.752 10.927 -35.969 1.00 54.84 123 GLY A CA 1
ATOM 980 C C . GLY A 1 123 ? 35.581 9.925 -36.783 1.00 54.84 123 GLY A C 1
ATOM 981 O O . GLY A 1 123 ? 36.457 10.333 -37.553 1.00 54.84 123 GLY A O 1
ATOM 982 N N . ARG A 1 124 ? 35.292 8.621 -36.670 1.00 51.31 124 ARG A N 1
ATOM 983 C CA . ARG A 1 124 ? 36.007 7.555 -37.398 1.00 51.31 124 ARG A CA 1
ATOM 984 C C . ARG A 1 124 ? 35.627 7.455 -38.876 1.00 51.31 124 ARG A C 1
ATOM 986 O O . ARG A 1 124 ? 36.429 6.946 -39.653 1.00 51.31 124 ARG A O 1
ATOM 993 N N . THR A 1 125 ? 34.474 7.980 -39.300 1.00 51.41 125 THR A N 1
ATOM 994 C CA . THR A 1 125 ? 33.988 7.751 -40.674 1.00 51.41 125 THR A CA 1
ATOM 995 C C . THR A 1 125 ? 34.534 8.711 -41.740 1.00 51.41 125 THR A C 1
ATOM 997 O O . THR A 1 125 ? 34.327 8.444 -42.922 1.00 51.41 125 THR A O 1
ATOM 1000 N N . THR A 1 126 ? 35.246 9.798 -41.402 1.00 50.31 126 THR A N 1
ATOM 1001 C CA . THR A 1 126 ? 35.467 10.857 -42.419 1.00 50.31 126 THR A CA 1
ATOM 1002 C C . THR A 1 126 ? 36.909 11.118 -42.855 1.00 50.31 126 THR A C 1
ATOM 1004 O O . THR A 1 126 ? 37.085 11.721 -43.911 1.00 50.31 126 THR A O 1
ATOM 1007 N N . ARG A 1 127 ? 37.981 10.715 -42.154 1.00 48.78 127 ARG A N 1
ATOM 1008 C CA . ARG A 1 127 ? 39.341 11.132 -42.586 1.00 48.78 127 ARG A CA 1
ATOM 1009 C C . ARG A 1 127 ? 40.460 10.140 -42.266 1.00 48.78 127 ARG A C 1
ATOM 1011 O O . ARG A 1 127 ? 41.293 10.441 -41.412 1.00 48.78 127 ARG A O 1
ATOM 1018 N N . ARG A 1 128 ? 40.515 9.025 -43.011 1.00 49.47 128 ARG A N 1
ATOM 1019 C CA . ARG A 1 128 ? 41.726 8.421 -43.632 1.00 49.47 128 ARG A CA 1
ATOM 1020 C C . ARG A 1 128 ? 41.482 6.951 -44.014 1.00 49.47 128 ARG A C 1
ATOM 1022 O O . ARG A 1 128 ? 41.395 6.086 -43.159 1.00 49.47 128 ARG A O 1
ATOM 1029 N N . SER A 1 129 ? 41.372 6.726 -45.322 1.00 50.41 129 SER A N 1
ATOM 1030 C CA . SER A 1 129 ? 41.899 5.592 -46.099 1.00 50.41 129 SER A CA 1
ATOM 1031 C C . SER A 1 129 ? 42.446 4.353 -45.359 1.00 50.41 129 SER A C 1
ATOM 1033 O O . SER A 1 129 ? 43.375 4.450 -44.561 1.00 50.41 129 SER A O 1
ATOM 1035 N N . THR A 1 130 ? 41.985 3.187 -45.834 1.00 47.00 130 THR A N 1
ATOM 1036 C CA . THR A 1 130 ? 42.719 1.907 -45.915 1.00 47.00 130 THR A CA 1
ATOM 1037 C C . THR A 1 130 ? 43.103 1.226 -44.598 1.00 47.00 130 THR A C 1
ATOM 1039 O O . THR A 1 130 ? 44.273 1.172 -44.233 1.00 47.00 130 THR A O 1
ATOM 1042 N N . ALA A 1 131 ? 42.132 0.569 -43.965 1.00 45.88 131 ALA A N 1
ATOM 1043 C CA . ALA A 1 131 ? 42.369 -0.673 -43.235 1.00 45.88 131 ALA A CA 1
ATOM 1044 C C . ALA A 1 131 ? 41.180 -1.612 -43.490 1.00 45.88 131 ALA A C 1
ATOM 1046 O O . ALA A 1 131 ? 40.0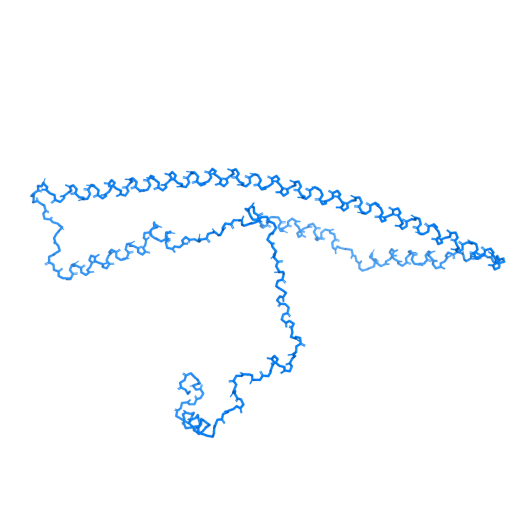62 -1.357 -43.057 1.00 45.88 131 ALA A O 1
ATOM 1047 N N . LEU A 1 132 ? 41.430 -2.653 -44.285 1.00 50.91 132 LEU A N 1
ATOM 1048 C CA . LEU A 1 132 ? 40.542 -3.790 -44.514 1.00 50.91 132 LEU A CA 1
ATOM 1049 C C . LEU A 1 132 ? 39.986 -4.312 -43.176 1.00 50.91 132 LEU A C 1
ATOM 1051 O O . LEU A 1 132 ? 40.766 -4.794 -42.360 1.00 50.91 132 LEU A O 1
ATOM 1055 N N . GLY A 1 133 ? 38.668 -4.295 -42.978 1.00 52.19 133 GLY A N 1
ATOM 1056 C CA . GLY A 1 133 ? 38.054 -5.006 -41.850 1.00 52.19 133 GLY A CA 1
ATOM 1057 C C . GLY A 1 133 ? 36.564 -4.749 -41.639 1.00 52.19 133 GLY A C 1
ATOM 1058 O O . GLY A 1 133 ? 35.872 -5.655 -41.203 1.00 52.19 133 GLY A O 1
ATOM 1059 N N . ASP A 1 134 ? 36.070 -3.567 -42.007 1.00 57.28 134 ASP A N 1
ATOM 1060 C CA . ASP A 1 134 ? 34.706 -3.116 -41.677 1.00 57.28 134 ASP A CA 1
ATOM 1061 C C . ASP A 1 134 ? 33.838 -2.888 -42.926 1.00 57.28 134 ASP A C 1
ATOM 1063 O O . ASP A 1 134 ? 33.176 -1.871 -43.105 1.00 57.28 134 ASP A O 1
ATOM 1067 N N . ALA A 1 135 ? 33.934 -3.806 -43.882 1.00 62.59 135 ALA A N 1
ATOM 1068 C CA . ALA A 1 135 ? 33.013 -3.858 -45.006 1.00 62.59 135 ALA A CA 1
ATOM 1069 C C . ALA A 1 135 ? 32.510 -5.291 -45.086 1.00 62.59 135 ALA A C 1
ATOM 1071 O O . ALA A 1 135 ? 33.300 -6.198 -45.352 1.00 62.59 135 ALA A O 1
ATOM 1072 N N . VAL A 1 136 ? 31.220 -5.475 -44.818 1.00 67.44 136 VAL A N 1
ATOM 1073 C CA . VAL A 1 136 ? 30.513 -6.749 -44.955 1.00 67.44 136 VAL A CA 1
ATOM 1074 C C . VAL A 1 136 ? 30.685 -7.235 -46.394 1.00 67.44 136 VAL A C 1
ATOM 1076 O O . VAL A 1 136 ? 30.252 -6.565 -47.332 1.00 67.44 136 VAL A O 1
ATOM 1079 N N . ARG A 1 137 ? 31.391 -8.351 -46.596 1.00 75.88 137 ARG A N 1
ATOM 1080 C CA . ARG A 1 137 ? 31.783 -8.833 -47.930 1.00 75.88 137 ARG A CA 1
ATOM 1081 C C . ARG A 1 137 ? 30.734 -9.751 -48.551 1.00 75.88 137 ARG A C 1
ATOM 1083 O O . ARG A 1 137 ? 30.833 -10.044 -49.741 1.00 75.88 137 ARG A O 1
ATOM 1090 N N . SER A 1 138 ? 29.739 -10.196 -47.780 1.00 80.00 138 SER A N 1
ATOM 1091 C CA . SER A 1 138 ? 28.621 -11.013 -48.264 1.00 80.00 138 SER A CA 1
ATOM 1092 C C . SER A 1 138 ? 27.362 -10.867 -47.404 1.00 80.00 138 SER A C 1
ATOM 1094 O O . SER A 1 138 ? 27.447 -10.519 -46.231 1.00 80.00 138 SER A O 1
ATOM 1096 N N . ASP A 1 139 ? 26.202 -11.197 -47.975 1.00 82.88 139 ASP A N 1
ATOM 1097 C CA . ASP A 1 139 ? 24.907 -11.211 -47.271 1.00 82.88 139 ASP A CA 1
ATOM 1098 C C . ASP A 1 139 ? 24.925 -12.164 -46.058 1.00 82.88 139 ASP A C 1
ATOM 1100 O O . ASP A 1 139 ? 24.409 -11.854 -44.991 1.00 82.88 139 ASP A O 1
ATOM 1104 N N . LEU A 1 140 ? 25.656 -13.280 -46.167 1.00 86.81 140 LEU A N 1
ATOM 1105 C CA . LEU A 1 140 ? 25.869 -14.221 -45.064 1.00 86.81 140 LEU A CA 1
ATOM 1106 C C . LEU A 1 140 ? 26.663 -13.601 -43.903 1.00 86.81 140 LEU A C 1
ATOM 1108 O O . LEU A 1 140 ? 26.346 -13.835 -42.740 1.00 86.81 140 LEU A O 1
ATOM 1112 N N . GLU A 1 141 ? 27.698 -12.812 -44.201 1.00 84.50 141 GLU A N 1
ATOM 1113 C CA . GLU A 1 141 ? 28.439 -12.076 -43.167 1.00 84.50 141 GLU A CA 1
ATOM 1114 C C . GLU A 1 141 ? 27.553 -11.000 -42.522 1.00 84.50 141 GLU A C 1
ATOM 1116 O O . GLU A 1 141 ? 27.657 -10.768 -41.319 1.00 84.50 141 GLU A O 1
ATOM 1121 N N . MET A 1 142 ? 26.643 -10.388 -43.290 1.00 85.44 142 MET A N 1
ATOM 1122 C CA . MET A 1 142 ? 25.651 -9.446 -42.764 1.00 85.44 142 MET A CA 1
ATOM 1123 C C . MET A 1 142 ? 24.734 -10.129 -41.750 1.00 85.44 142 MET A C 1
ATOM 1125 O O . MET A 1 142 ? 24.584 -9.644 -40.628 1.00 85.44 142 MET A O 1
ATOM 1129 N N . GLU A 1 143 ? 24.162 -11.277 -42.120 1.00 86.56 143 GLU A N 1
ATOM 1130 C CA . GLU A 1 143 ? 23.287 -12.058 -41.245 1.00 86.56 143 GLU A CA 1
ATOM 1131 C C . GLU A 1 143 ? 24.014 -12.527 -39.980 1.00 86.56 143 GLU A C 1
ATOM 1133 O O . GLU A 1 143 ? 23.453 -12.459 -38.888 1.00 86.56 143 GLU A O 1
ATOM 1138 N N . GLN A 1 144 ? 25.279 -12.945 -40.092 1.00 85.38 144 GLN A N 1
ATOM 1139 C CA . GLN A 1 144 ? 26.089 -13.349 -38.940 1.00 85.38 144 GLN A CA 1
ATOM 1140 C C . GLN A 1 144 ? 26.365 -12.190 -37.979 1.00 85.38 144 GLN A C 1
ATOM 1142 O O . GLN A 1 144 ? 26.287 -12.379 -36.764 1.00 85.38 144 GLN A O 1
ATOM 1147 N N . ILE A 1 145 ? 26.650 -10.993 -38.497 1.00 83.81 145 ILE A N 1
ATOM 1148 C CA . ILE A 1 145 ? 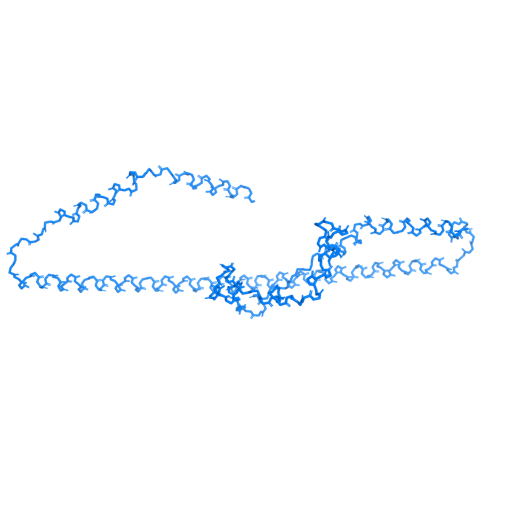26.852 -9.796 -37.671 1.00 83.81 145 ILE A CA 1
ATOM 1149 C C . ILE A 1 145 ? 25.544 -9.404 -36.979 1.00 83.81 145 ILE A C 1
ATOM 1151 O O . ILE A 1 145 ? 25.554 -9.151 -35.778 1.00 83.81 145 ILE A O 1
ATOM 1155 N N . ILE A 1 146 ? 24.412 -9.420 -37.689 1.00 85.19 146 ILE A N 1
ATOM 1156 C CA . ILE A 1 146 ? 23.091 -9.121 -37.111 1.00 85.19 146 ILE A CA 1
ATOM 1157 C C . ILE A 1 146 ? 22.725 -10.145 -36.028 1.00 85.19 146 ILE A C 1
ATOM 1159 O O . ILE A 1 146 ? 22.273 -9.765 -34.948 1.00 85.19 146 ILE A O 1
ATOM 1163 N N . ALA A 1 147 ? 22.955 -11.436 -36.278 1.00 84.62 147 ALA A N 1
ATOM 1164 C CA . ALA A 1 147 ? 22.706 -12.493 -35.303 1.00 84.62 147 ALA A CA 1
ATOM 1165 C C . ALA A 1 147 ? 23.610 -12.359 -34.065 1.00 84.62 147 ALA A C 1
ATOM 1167 O O . ALA A 1 147 ? 23.137 -12.527 -32.941 1.00 84.62 147 ALA A O 1
ATOM 1168 N N . SER A 1 148 ? 24.889 -12.017 -34.256 1.00 83.69 148 SER A N 1
ATOM 1169 C CA . SER A 1 148 ? 25.828 -11.759 -33.159 1.00 83.69 148 SER A CA 1
ATOM 1170 C C . SER A 1 148 ? 25.407 -10.545 -32.333 1.00 83.69 148 SER A C 1
ATOM 1172 O O . SER A 1 148 ? 25.384 -10.636 -31.110 1.00 83.69 148 SER A O 1
ATOM 1174 N N . LEU A 1 149 ? 25.020 -9.445 -32.987 1.00 82.31 149 LEU A N 1
ATOM 1175 C CA . LEU A 1 149 ? 24.591 -8.212 -32.327 1.00 82.31 149 LEU A CA 1
ATOM 1176 C C . LEU A 1 149 ? 23.293 -8.421 -31.537 1.00 82.31 149 LEU A C 1
ATOM 1178 O O . LEU A 1 149 ? 23.179 -7.968 -30.403 1.00 82.31 149 LEU A O 1
ATOM 1182 N N . GLY A 1 150 ? 22.340 -9.175 -32.094 1.00 78.25 150 GLY A N 1
ATOM 1183 C CA . GLY A 1 150 ? 21.125 -9.556 -31.376 1.00 78.25 150 GLY A CA 1
ATOM 1184 C C . GLY A 1 150 ? 21.425 -10.399 -30.134 1.00 78.25 150 GLY A C 1
ATOM 1185 O O . GLY A 1 150 ? 20.824 -10.189 -29.083 1.00 78.25 150 GLY A O 1
ATOM 1186 N N . ASN A 1 151 ? 22.385 -11.325 -30.222 1.00 80.56 151 ASN A N 1
ATOM 1187 C CA . ASN A 1 151 ? 22.785 -12.160 -29.089 1.00 80.56 151 ASN A CA 1
ATOM 1188 C C . ASN A 1 151 ? 23.565 -11.366 -28.021 1.00 80.56 151 ASN A C 1
ATOM 1190 O O . ASN A 1 151 ? 23.407 -11.614 -26.825 1.00 80.56 151 ASN A O 1
ATOM 1194 N N . GLU A 1 152 ? 24.375 -10.393 -28.443 1.00 79.69 152 GLU A N 1
ATOM 1195 C CA . GLU A 1 152 ? 25.066 -9.441 -27.569 1.00 79.69 152 GLU A CA 1
ATOM 1196 C C . GLU A 1 152 ? 24.058 -8.550 -26.830 1.00 79.69 152 GLU A C 1
ATOM 1198 O O . GLU A 1 152 ? 24.118 -8.456 -25.610 1.00 79.69 152 GLU A O 1
ATOM 1203 N N . GLU A 1 153 ? 23.034 -8.027 -27.508 1.00 77.56 153 GLU A N 1
ATOM 1204 C CA . GLU A 1 153 ? 21.958 -7.253 -26.871 1.00 77.56 153 GLU A CA 1
ATOM 1205 C C . GLU A 1 153 ? 21.142 -8.088 -25.860 1.00 77.56 153 GLU A C 1
ATOM 1207 O O . GLU A 1 153 ? 20.727 -7.598 -24.807 1.00 77.56 153 GLU A O 1
ATOM 1212 N N . LEU A 1 154 ? 20.926 -9.373 -26.160 1.00 75.69 154 LEU A N 1
ATOM 1213 C CA . LEU A 1 154 ? 20.244 -10.335 -25.285 1.00 75.69 154 LEU A CA 1
ATOM 1214 C C . LEU A 1 154 ? 21.066 -10.734 -24.050 1.00 75.69 154 LEU A C 1
ATOM 1216 O O . LEU A 1 154 ? 20.488 -11.247 -23.090 1.00 75.69 154 LEU A O 1
ATOM 1220 N N . THR A 1 155 ? 22.386 -10.543 -24.069 1.00 79.94 155 THR A N 1
ATOM 1221 C CA . THR A 1 155 ? 23.298 -10.959 -22.989 1.00 79.94 155 THR A CA 1
ATOM 1222 C C . THR A 1 155 ? 23.955 -9.788 -22.264 1.00 79.94 155 THR A C 1
ATOM 1224 O O . THR A 1 155 ? 24.433 -9.975 -21.143 1.00 79.94 155 THR A O 1
ATOM 1227 N N . ASP A 1 156 ? 23.933 -8.585 -22.842 1.00 83.38 156 ASP A N 1
ATOM 1228 C CA . ASP A 1 156 ? 24.453 -7.381 -22.210 1.00 83.38 156 ASP A CA 1
ATOM 1229 C C . ASP A 1 156 ? 23.632 -7.027 -20.964 1.00 83.38 156 ASP A C 1
ATOM 1231 O O . ASP A 1 156 ? 22.410 -6.837 -20.986 1.00 83.38 156 ASP A O 1
ATOM 1235 N N . ALA A 1 157 ? 24.345 -6.907 -19.848 1.00 80.19 157 ALA A N 1
ATOM 1236 C CA . ALA A 1 157 ? 23.791 -6.550 -18.558 1.00 80.19 157 ALA A CA 1
ATOM 1237 C C . ALA A 1 157 ? 23.075 -5.191 -18.593 1.00 80.19 157 ALA A C 1
ATOM 1239 O O . ALA A 1 157 ? 22.046 -5.046 -17.932 1.00 80.19 157 ALA A O 1
ATOM 1240 N N . ASN A 1 158 ? 23.563 -4.216 -19.371 1.00 81.06 158 ASN A N 1
ATOM 1241 C CA . ASN A 1 158 ? 22.931 -2.899 -19.459 1.00 81.06 158 ASN A CA 1
ATOM 1242 C C . ASN A 1 158 ? 21.563 -2.982 -20.152 1.00 81.06 158 ASN A C 1
ATOM 1244 O O . ASN A 1 158 ? 20.563 -2.544 -19.573 1.00 81.06 158 ASN A O 1
ATOM 1248 N N . HIS A 1 159 ? 21.484 -3.621 -21.324 1.00 80.06 159 HIS A N 1
ATOM 1249 C CA . HIS A 1 159 ? 20.224 -3.822 -22.053 1.00 80.06 159 HIS A CA 1
ATOM 1250 C C . HIS A 1 159 ? 19.227 -4.681 -21.265 1.00 80.06 159 HIS A C 1
ATOM 1252 O O . HIS A 1 159 ? 18.049 -4.327 -21.143 1.00 80.06 159 HIS A O 1
ATOM 1258 N N . LEU A 1 160 ? 19.694 -5.772 -20.651 1.00 82.75 160 LEU A N 1
ATOM 1259 C CA . LEU A 1 160 ? 18.862 -6.609 -19.788 1.00 82.75 160 LEU A CA 1
ATOM 1260 C C . LEU A 1 160 ? 18.345 -5.842 -18.568 1.00 82.75 160 LEU A C 1
ATOM 1262 O O . LEU A 1 160 ? 17.184 -6.011 -18.194 1.00 82.75 160 LEU A O 1
ATOM 1266 N N . SER A 1 161 ? 19.174 -4.997 -17.950 1.00 82.00 161 SER A N 1
ATOM 1267 C CA . SER A 1 161 ? 18.763 -4.203 -16.788 1.00 82.00 161 SER A CA 1
ATOM 1268 C C . SER A 1 161 ? 17.684 -3.182 -17.143 1.00 82.00 161 SER A C 1
ATOM 1270 O O . SER A 1 161 ? 16.720 -3.050 -16.395 1.00 82.00 161 SER A O 1
ATOM 1272 N N . ALA A 1 162 ? 17.783 -2.531 -18.307 1.00 81.19 162 ALA A N 1
ATOM 1273 C CA . ALA A 1 162 ? 16.794 -1.564 -18.770 1.00 81.19 162 ALA A CA 1
ATOM 1274 C C . ALA A 1 162 ? 15.440 -2.228 -19.071 1.00 81.19 162 ALA A C 1
ATOM 1276 O O . ALA A 1 162 ? 14.396 -1.704 -18.688 1.00 81.19 162 ALA A O 1
ATOM 1277 N N . ARG A 1 163 ? 15.449 -3.410 -19.706 1.00 81.88 163 ARG A N 1
ATOM 1278 C CA . ARG A 1 163 ? 14.223 -4.166 -20.030 1.00 81.88 163 ARG A CA 1
ATOM 1279 C C . ARG A 1 163 ? 13.558 -4.787 -18.803 1.00 81.88 163 ARG A C 1
ATOM 1281 O O . ARG A 1 163 ? 12.337 -4.888 -18.767 1.00 81.88 163 ARG A O 1
ATOM 1288 N N . ASN A 1 164 ? 14.351 -5.197 -17.812 1.00 83.38 164 ASN A N 1
ATOM 1289 C CA . ASN A 1 164 ? 13.869 -5.861 -16.597 1.00 83.38 164 ASN A CA 1
ATOM 1290 C C . ASN A 1 164 ? 13.722 -4.911 -15.395 1.00 83.38 164 ASN A C 1
ATOM 1292 O O . ASN A 1 164 ? 13.461 -5.368 -14.279 1.00 83.38 164 ASN A O 1
ATOM 1296 N N . ALA A 1 165 ? 13.903 -3.601 -15.584 1.00 85.25 165 ALA A N 1
ATOM 1297 C CA . ALA A 1 165 ? 13.750 -2.623 -14.518 1.00 85.25 165 ALA A CA 1
ATOM 1298 C C . ALA A 1 165 ? 12.290 -2.579 -14.044 1.00 85.25 165 ALA A C 1
ATOM 1300 O O . ALA A 1 165 ? 11.375 -2.247 -14.797 1.00 85.25 165 ALA A O 1
ATOM 1301 N N . ALA A 1 166 ? 12.062 -2.894 -12.770 1.00 84.31 166 ALA A N 1
ATOM 1302 C CA . ALA A 1 166 ? 10.737 -2.779 -12.179 1.00 84.31 166 ALA A CA 1
ATOM 1303 C C . ALA A 1 166 ? 10.348 -1.300 -12.033 1.00 84.31 166 ALA A C 1
ATOM 1305 O O . ALA A 1 166 ? 11.073 -0.516 -11.415 1.00 84.31 166 ALA A O 1
ATOM 1306 N N . THR A 1 167 ? 9.175 -0.921 -12.546 1.00 83.56 167 THR A N 1
ATOM 1307 C CA . THR A 1 167 ? 8.585 0.392 -12.267 1.00 83.56 167 THR A CA 1
ATOM 1308 C C . THR A 1 167 ? 8.069 0.402 -10.834 1.00 83.56 167 THR A C 1
ATOM 1310 O O . THR A 1 167 ? 7.049 -0.211 -10.526 1.00 83.56 167 THR A O 1
ATOM 1313 N N . ILE A 1 168 ? 8.792 1.076 -9.942 1.00 78.31 168 ILE A N 1
ATOM 1314 C CA . ILE A 1 168 ? 8.374 1.257 -8.551 1.00 78.31 168 ILE A CA 1
ATOM 1315 C C . ILE A 1 168 ? 7.369 2.419 -8.512 1.00 78.31 168 ILE A C 1
ATOM 1317 O O . ILE A 1 168 ? 7.750 3.534 -8.867 1.00 78.31 168 ILE A O 1
ATOM 1321 N N . PRO A 1 169 ? 6.107 2.197 -8.098 1.00 78.06 169 PRO A N 1
ATOM 1322 C CA . PRO A 1 169 ? 5.129 3.274 -7.981 1.00 78.06 169 PRO A CA 1
ATOM 1323 C C . PRO A 1 169 ? 5.534 4.293 -6.913 1.00 78.06 169 PRO A C 1
ATOM 1325 O O . PRO A 1 169 ? 6.108 3.932 -5.881 1.00 78.06 169 PRO A O 1
ATOM 1328 N N . ASP A 1 170 ? 5.173 5.559 -7.126 1.00 75.00 170 ASP A N 1
ATOM 1329 C CA . ASP A 1 170 ? 5.378 6.603 -6.125 1.00 75.00 170 ASP A CA 1
ATOM 1330 C C . ASP A 1 170 ? 4.592 6.304 -4.844 1.00 75.00 170 ASP A C 1
ATOM 1332 O O . ASP A 1 170 ? 3.461 5.809 -4.864 1.00 75.00 170 ASP A O 1
ATOM 1336 N N . MET A 1 171 ? 5.184 6.640 -3.696 1.00 74.81 171 MET A N 1
ATOM 1337 C CA . MET A 1 171 ? 4.532 6.443 -2.406 1.00 74.81 171 MET A CA 1
ATOM 1338 C C . MET A 1 171 ? 3.436 7.500 -2.178 1.00 74.81 171 MET A C 1
ATOM 1340 O O . MET A 1 171 ? 3.625 8.497 -1.477 1.00 74.81 171 MET A O 1
ATOM 1344 N N . ILE A 1 172 ? 2.258 7.229 -2.741 1.00 72.19 172 ILE A N 1
ATOM 1345 C CA . ILE A 1 172 ? 1.048 8.066 -2.704 1.00 72.19 172 ILE A CA 1
ATOM 1346 C C . ILE A 1 172 ? 0.600 8.466 -1.290 1.00 72.19 172 ILE A C 1
ATOM 1348 O O . ILE A 1 172 ? 0.006 9.524 -1.099 1.00 72.19 172 ILE A O 1
ATOM 1352 N N . SER A 1 173 ? 0.920 7.663 -0.271 1.00 68.62 173 SER A N 1
ATOM 1353 C CA . SER A 1 173 ? 0.577 7.944 1.131 1.00 68.62 173 SER A CA 1
ATOM 1354 C C . SER A 1 173 ? 1.372 9.107 1.740 1.00 68.62 173 SER A C 1
ATOM 1356 O O . SER A 1 173 ? 0.989 9.645 2.789 1.00 68.62 173 SER A O 1
ATOM 1358 N N . VAL A 1 174 ? 2.483 9.496 1.106 1.00 73.88 174 VAL A N 1
ATOM 1359 C CA . VAL A 1 174 ? 3.290 10.652 1.508 1.00 73.88 174 VAL A CA 1
ATOM 1360 C C . VAL A 1 174 ? 2.879 11.913 0.751 1.00 73.88 174 VAL A C 1
ATOM 1362 O O . VAL A 1 174 ? 2.828 12.974 1.366 1.00 73.88 174 VAL A O 1
ATOM 1365 N N . THR A 1 175 ? 2.531 11.808 -0.534 1.00 67.94 175 THR A N 1
ATOM 1366 C CA . THR A 1 175 ? 2.164 12.960 -1.377 1.00 67.94 175 THR A CA 1
ATOM 1367 C C . THR A 1 175 ? 0.691 13.352 -1.265 1.00 67.94 175 THR A C 1
ATOM 1369 O O . THR A 1 175 ? 0.384 14.537 -1.179 1.00 67.94 175 THR A O 1
ATOM 1372 N N . ASN A 1 176 ? -0.221 12.376 -1.231 1.00 68.50 176 ASN A N 1
ATOM 1373 C CA . ASN A 1 176 ? -1.666 12.609 -1.345 1.00 68.50 176 ASN A CA 1
ATOM 1374 C C . ASN A 1 176 ? -2.396 12.443 0.002 1.00 68.50 176 ASN A C 1
ATOM 1376 O O . ASN A 1 176 ? -3.598 12.674 0.092 1.00 68.50 176 ASN A O 1
ATOM 1380 N N . GLY A 1 177 ? -1.678 12.073 1.069 1.00 69.56 177 GLY A N 1
ATOM 1381 C CA . GLY A 1 177 ? -2.237 11.941 2.414 1.00 69.56 177 GLY A CA 1
ATOM 1382 C C . GLY A 1 177 ? -2.892 10.582 2.677 1.00 69.56 177 GLY A C 1
ATOM 1383 O O . GLY A 1 177 ? -2.314 9.539 2.374 1.00 69.56 177 GLY A O 1
ATOM 1384 N N . SER A 1 178 ? -4.048 10.586 3.352 1.00 63.59 178 SER A N 1
ATOM 1385 C CA . SER A 1 178 ? -4.837 9.366 3.563 1.00 63.59 178 SER A CA 1
ATOM 1386 C C . SER A 1 178 ? -5.477 8.993 2.236 1.00 63.59 178 SER A C 1
ATOM 1388 O O . SER A 1 178 ? -6.433 9.631 1.814 1.00 63.59 178 SER A O 1
ATOM 1390 N N . VAL A 1 179 ? -4.919 7.997 1.561 1.00 62.41 179 VAL A N 1
ATOM 1391 C CA . VAL A 1 179 ? -5.607 7.359 0.443 1.00 62.41 179 VAL A CA 1
ATOM 1392 C C . VAL A 1 179 ? -6.727 6.534 1.062 1.00 62.41 179 VAL A C 1
ATOM 1394 O O . VAL A 1 179 ? -6.461 5.741 1.970 1.00 62.41 179 VAL A O 1
ATOM 1397 N N . ASP A 1 180 ? -7.963 6.759 0.621 1.00 63.69 180 ASP A N 1
ATOM 1398 C CA . ASP A 1 180 ? -9.101 5.924 0.996 1.00 63.69 180 ASP A CA 1
ATOM 1399 C C . ASP A 1 180 ? -8.884 4.540 0.382 1.00 63.69 180 ASP A C 1
ATOM 1401 O O . ASP A 1 180 ? -9.316 4.235 -0.726 1.00 63.69 180 ASP A O 1
ATOM 1405 N N . TYR A 1 181 ? -8.122 3.705 1.085 1.00 61.19 181 TYR A N 1
ATOM 1406 C CA . TYR A 1 181 ? -8.053 2.291 0.780 1.00 61.19 181 TYR A CA 1
ATOM 1407 C C . TYR A 1 181 ? -9.409 1.710 1.153 1.00 61.19 181 TYR A C 1
ATOM 1409 O O . TYR A 1 181 ? -9.710 1.513 2.333 1.00 61.19 181 TYR A O 1
ATOM 1417 N N . LEU A 1 182 ? -10.236 1.452 0.144 1.00 58.66 182 LEU A N 1
ATOM 1418 C CA . LEU A 1 182 ? -11.337 0.527 0.313 1.00 58.66 182 LEU A CA 1
ATOM 1419 C C . LEU A 1 182 ? -10.692 -0.836 0.577 1.00 58.66 182 LEU A C 1
ATOM 1421 O O . LEU A 1 182 ? -9.913 -1.328 -0.240 1.00 58.66 182 LEU A O 1
ATOM 1425 N N . TYR A 1 183 ? -10.927 -1.391 1.762 1.00 62.28 183 TYR A N 1
ATOM 1426 C CA . TYR A 1 183 ? -10.612 -2.789 2.009 1.00 62.28 183 TYR A CA 1
ATOM 1427 C C . TYR A 1 183 ? -11.495 -3.593 1.060 1.00 62.28 183 TYR A C 1
ATOM 1429 O O . TYR A 1 183 ? -12.703 -3.677 1.274 1.00 62.28 183 TYR A O 1
ATOM 1437 N N . ASP A 1 184 ? -10.902 -4.080 -0.026 1.00 62.34 184 ASP A N 1
ATOM 1438 C CA . ASP A 1 184 ? -11.563 -5.020 -0.915 1.00 62.34 184 ASP A CA 1
ATOM 1439 C C . ASP A 1 184 ? -11.595 -6.356 -0.180 1.00 62.34 184 ASP A C 1
ATOM 1441 O O . ASP A 1 184 ? -10.583 -7.057 -0.063 1.00 62.34 184 ASP A O 1
ATOM 1445 N N . ASP A 1 185 ? -12.732 -6.624 0.458 1.00 66.06 185 ASP A N 1
ATOM 1446 C CA . ASP A 1 185 ? -12.944 -7.870 1.161 1.00 66.06 185 ASP A CA 1
ATOM 1447 C C . ASP A 1 185 ? -13.077 -8.987 0.124 1.00 66.06 185 ASP A C 1
ATOM 1449 O O . ASP A 1 185 ? -14.163 -9.292 -0.364 1.00 66.06 185 ASP A O 1
ATOM 1453 N N . THR A 1 186 ? -11.956 -9.628 -0.207 1.00 64.38 186 THR A N 1
ATOM 1454 C CA . THR A 1 186 ? -11.900 -10.777 -1.122 1.00 64.38 186 THR A CA 1
ATOM 1455 C C . THR A 1 186 ? -12.579 -12.029 -0.554 1.00 64.38 186 THR A C 1
ATOM 1457 O O . THR A 1 186 ? -12.341 -13.133 -1.041 1.00 64.38 186 THR A O 1
ATOM 1460 N N . ASN A 1 187 ? -13.410 -11.906 0.487 1.00 73.00 187 ASN A N 1
ATOM 1461 C CA . ASN A 1 187 ? -14.172 -13.006 1.071 1.00 73.00 187 ASN A CA 1
ATOM 1462 C C . ASN A 1 187 ? -15.161 -13.656 0.084 1.00 73.00 187 ASN A C 1
ATOM 1464 O O . ASN A 1 187 ? -15.830 -14.611 0.476 1.00 73.00 187 ASN A O 1
ATOM 1468 N N . ASN A 1 188 ? -15.239 -13.188 -1.175 1.00 71.06 188 ASN A N 1
ATOM 1469 C CA . ASN A 1 188 ? -16.097 -13.728 -2.235 1.00 71.06 188 ASN A CA 1
ATOM 1470 C C . ASN A 1 188 ? -17.520 -13.964 -1.720 1.00 71.06 188 ASN A C 1
ATOM 1472 O O . ASN A 1 188 ? -18.133 -14.998 -1.988 1.00 71.06 188 ASN A O 1
ATOM 1476 N N . ILE A 1 189 ? -18.012 -13.028 -0.905 1.00 80.38 189 ILE A N 1
ATOM 1477 C CA . ILE A 1 189 ? -19.356 -13.109 -0.358 1.00 80.38 189 ILE A CA 1
ATOM 1478 C C . ILE A 1 189 ? -20.304 -12.931 -1.532 1.00 80.38 189 ILE A C 1
ATOM 1480 O O . ILE A 1 189 ? -20.305 -11.910 -2.215 1.00 80.38 189 ILE A O 1
ATOM 1484 N N . VAL A 1 190 ? -21.077 -13.977 -1.786 1.00 82.19 190 VAL A N 1
ATOM 1485 C CA . VAL A 1 190 ? -22.108 -13.973 -2.808 1.00 82.19 190 VAL A CA 1
ATOM 1486 C C . VAL A 1 190 ? -23.414 -13.575 -2.128 1.00 82.19 190 VAL A C 1
ATOM 1488 O O . VAL A 1 190 ? -24.062 -14.411 -1.501 1.00 82.19 190 VAL A O 1
ATOM 1491 N N . ASP A 1 191 ? -23.772 -12.293 -2.226 1.00 83.94 191 ASP A N 1
ATOM 1492 C CA . ASP A 1 191 ? -24.988 -11.737 -1.611 1.00 83.94 191 ASP A CA 1
ATOM 1493 C C . ASP A 1 191 ? -26.276 -12.326 -2.211 1.00 83.94 191 ASP A C 1
ATOM 1495 O O . ASP A 1 191 ? -27.251 -12.557 -1.496 1.00 83.94 191 ASP A O 1
ATOM 1499 N N . ASP A 1 192 ? -26.267 -12.615 -3.516 1.00 84.06 192 ASP A N 1
ATOM 1500 C CA . ASP A 1 192 ? -27.360 -13.285 -4.225 1.00 84.06 192 ASP A CA 1
ATOM 1501 C C . ASP A 1 192 ? -26.835 -14.522 -4.971 1.00 84.06 192 ASP A C 1
ATOM 1503 O O . ASP A 1 192 ? -26.412 -14.430 -6.130 1.00 84.06 192 ASP A O 1
ATOM 1507 N N . PRO A 1 193 ? -26.851 -15.699 -4.320 1.00 82.44 193 PRO A N 1
ATOM 1508 C CA . PRO A 1 193 ? -26.392 -16.939 -4.933 1.00 82.44 193 PRO A CA 1
ATOM 1509 C C . PRO A 1 193 ? -27.172 -17.321 -6.188 1.00 82.44 193 PRO A C 1
ATOM 1511 O O . PRO A 1 193 ? -26.606 -17.952 -7.076 1.00 82.44 193 PRO A O 1
ATOM 1514 N N . ILE A 1 194 ? -28.451 -16.951 -6.281 1.00 80.25 194 ILE A N 1
ATOM 1515 C CA . ILE A 1 194 ? -29.300 -17.350 -7.406 1.00 80.25 194 ILE A CA 1
ATOM 1516 C C . ILE A 1 194 ? -28.864 -16.609 -8.661 1.00 80.25 194 ILE A C 1
ATOM 1518 O O . ILE A 1 194 ? -28.708 -17.238 -9.697 1.00 80.25 194 ILE A O 1
ATOM 1522 N N . ASN A 1 195 ? -28.624 -15.302 -8.567 1.00 81.50 195 ASN A N 1
ATOM 1523 C CA . ASN A 1 195 ? -28.165 -14.509 -9.704 1.00 81.50 195 ASN A CA 1
ATOM 1524 C C . ASN A 1 195 ? -26.674 -14.732 -10.009 1.00 81.50 195 ASN A C 1
ATOM 1526 O O . ASN A 1 195 ? -26.275 -14.806 -11.164 1.00 81.50 195 ASN A O 1
ATOM 1530 N N . PHE A 1 196 ? -25.836 -14.897 -8.983 1.00 79.69 196 PHE A N 1
ATOM 1531 C CA . PHE A 1 196 ? -24.399 -15.109 -9.176 1.00 79.69 196 PHE A CA 1
ATOM 1532 C C . PHE A 1 196 ? -24.074 -16.444 -9.859 1.00 79.69 196 PHE A C 1
ATOM 1534 O O . PHE A 1 196 ? -23.198 -16.495 -10.720 1.00 79.69 196 PHE A O 1
ATOM 1541 N N . TYR A 1 197 ? -24.778 -17.517 -9.483 1.00 78.94 197 TYR A N 1
ATOM 1542 C CA . TYR A 1 197 ? -24.665 -18.823 -10.140 1.00 78.94 197 TYR A CA 1
ATOM 1543 C C . TYR A 1 197 ? -25.693 -19.014 -11.258 1.00 78.94 197 TYR A C 1
ATOM 1545 O O . TYR A 1 197 ? -25.725 -20.090 -11.859 1.00 78.94 197 TYR A O 1
ATOM 1553 N N . ALA A 1 198 ? -26.519 -18.004 -11.556 1.00 76.31 198 ALA A N 1
ATOM 1554 C CA . ALA A 1 198 ? -27.341 -18.048 -12.752 1.00 76.31 198 ALA A CA 1
ATOM 1555 C C . ALA A 1 198 ? -26.400 -18.127 -13.961 1.00 76.31 198 ALA A C 1
ATOM 1557 O O . ALA A 1 198 ? -25.440 -17.350 -14.044 1.00 76.31 198 ALA A O 1
ATOM 1558 N N . PRO A 1 199 ? -26.649 -19.035 -14.913 1.00 66.88 199 PRO A N 1
ATOM 1559 C CA . PRO A 1 199 ? -25.915 -19.074 -16.164 1.00 66.88 199 PRO A CA 1
ATOM 1560 C C . PRO A 1 199 ? -26.297 -17.855 -17.021 1.00 66.88 199 PRO A C 1
ATOM 1562 O O . PRO A 1 199 ? -26.978 -17.963 -18.030 1.00 66.88 199 PRO A O 1
ATOM 1565 N N . ASN A 1 200 ? -25.800 -16.666 -16.666 1.00 60.31 200 ASN A N 1
ATOM 1566 C CA . ASN A 1 200 ? -25.911 -15.444 -17.478 1.00 60.31 200 ASN A CA 1
ATOM 1567 C C . ASN A 1 200 ? -25.033 -15.500 -18.748 1.00 60.31 200 ASN A C 1
ATOM 1569 O O . ASN A 1 200 ? -24.804 -14.491 -19.408 1.00 60.31 200 ASN A O 1
ATOM 1573 N N . THR A 1 201 ? -24.498 -16.676 -19.077 1.00 59.62 201 THR A N 1
ATOM 1574 C CA . THR A 1 201 ? -23.635 -16.938 -20.231 1.00 59.62 201 THR A CA 1
ATOM 1575 C C . THR A 1 201 ? -24.421 -17.307 -21.492 1.00 59.62 201 THR A C 1
ATOM 1577 O O . THR A 1 201 ? -23.796 -17.550 -22.518 1.00 59.62 201 THR A O 1
ATOM 1580 N N . GLY A 1 202 ? -25.759 -17.394 -21.428 1.00 57.03 202 GLY A N 1
ATOM 1581 C CA . GLY A 1 202 ? -26.575 -17.903 -22.541 1.00 57.03 202 GLY A CA 1
ATOM 1582 C C . GLY A 1 202 ? -26.333 -19.391 -22.832 1.00 57.03 202 GLY A C 1
ATOM 1583 O O . GLY A 1 202 ? -26.725 -19.894 -23.875 1.00 57.03 202 GLY A O 1
ATOM 1584 N N . LEU A 1 203 ? -25.676 -20.118 -21.915 1.00 55.44 203 LEU A N 1
ATOM 1585 C CA . LEU A 1 203 ? -25.390 -21.553 -22.047 1.00 55.44 203 LEU A CA 1
ATOM 1586 C C . LEU A 1 203 ? -26.647 -22.429 -21.936 1.00 55.44 203 LEU A C 1
ATOM 1588 O O . LEU A 1 203 ? -26.601 -23.582 -22.353 1.00 55.44 203 LEU A O 1
ATOM 1592 N N . ASP A 1 204 ? -27.752 -21.887 -21.423 1.00 57.22 204 ASP A N 1
ATOM 1593 C CA . ASP A 1 204 ? -29.071 -22.528 -21.484 1.00 57.22 204 ASP A CA 1
ATOM 1594 C C . ASP A 1 204 ? -29.848 -22.157 -22.769 1.00 57.22 204 ASP A C 1
ATOM 1596 O O . ASP A 1 204 ? -30.862 -22.785 -23.069 1.00 57.22 204 ASP A O 1
ATOM 1600 N N . ASP A 1 205 ? -29.349 -21.206 -23.575 1.00 70.31 205 ASP A N 1
ATOM 1601 C CA . ASP A 1 205 ? -30.009 -20.679 -24.782 1.00 70.31 205 ASP A CA 1
ATOM 1602 C C . ASP A 1 205 ? -29.446 -21.280 -26.084 1.00 70.31 205 ASP A C 1
ATOM 1604 O O . ASP A 1 205 ? -29.414 -20.621 -27.123 1.00 70.31 205 ASP A O 1
ATOM 1608 N N . TRP A 1 206 ? -28.988 -22.536 -26.063 1.00 76.31 206 TRP A N 1
ATOM 1609 C CA . TRP A 1 206 ? -28.512 -23.185 -27.286 1.00 76.31 206 TRP A CA 1
ATOM 1610 C C . TRP A 1 206 ? -29.656 -23.388 -28.281 1.00 76.31 206 TRP A C 1
ATOM 1612 O O . TRP A 1 206 ? -30.598 -24.161 -28.041 1.00 76.31 206 TRP A O 1
ATOM 1622 N N . THR A 1 207 ? -29.528 -22.775 -29.453 1.00 84.06 207 THR A N 1
ATOM 1623 C CA . THR A 1 207 ? -30.437 -23.036 -30.570 1.00 84.06 207 THR A CA 1
ATOM 1624 C C . THR A 1 207 ? -30.342 -24.503 -31.004 1.00 84.06 207 THR A C 1
ATOM 1626 O O . THR A 1 207 ? -29.383 -25.219 -30.690 1.00 84.06 207 THR A O 1
ATOM 1629 N N . GLU A 1 208 ? -31.382 -25.019 -31.659 1.00 85.56 208 GLU A N 1
ATOM 1630 C CA . GLU A 1 208 ? -31.366 -26.415 -32.124 1.00 85.56 208 GLU A CA 1
ATOM 1631 C C . GLU A 1 208 ? -30.268 -26.619 -33.180 1.00 85.56 208 GLU A C 1
ATOM 1633 O O . GLU A 1 208 ? -29.602 -27.652 -33.216 1.00 85.56 208 GLU A O 1
ATOM 1638 N N . GLU A 1 209 ? -30.020 -25.583 -33.979 1.00 89.19 209 GLU A N 1
ATOM 1639 C CA . GLU A 1 209 ? -28.978 -25.527 -34.994 1.00 89.19 209 GLU A CA 1
ATOM 1640 C C . GLU A 1 209 ? -27.573 -25.623 -34.378 1.00 89.19 209 GLU A C 1
ATOM 1642 O O . GLU A 1 209 ? -26.754 -26.423 -34.832 1.00 89.19 209 GLU A O 1
ATOM 1647 N N . GLU A 1 210 ? -27.292 -24.867 -33.313 1.00 87.88 210 GLU A N 1
ATOM 1648 C CA . GLU A 1 210 ? -26.002 -24.919 -32.610 1.00 87.88 210 GLU A CA 1
ATOM 1649 C C . GLU A 1 210 ? -25.769 -26.281 -31.951 1.00 87.88 210 GLU A C 1
ATOM 1651 O O . GLU A 1 210 ? -24.662 -26.822 -32.014 1.00 87.88 210 GLU A O 1
ATOM 1656 N N . ARG A 1 211 ? -26.818 -26.881 -31.369 1.00 88.19 211 ARG A N 1
ATOM 1657 C CA . ARG A 1 211 ? -26.736 -28.232 -30.787 1.00 88.19 211 ARG A CA 1
ATOM 1658 C C . ARG A 1 211 ? -26.383 -29.267 -31.844 1.00 88.19 211 ARG A C 1
ATOM 1660 O O . ARG A 1 211 ? -25.536 -30.126 -31.594 1.00 88.19 211 ARG A O 1
ATOM 1667 N N . GLN A 1 212 ? -26.983 -29.162 -33.025 1.00 90.81 212 GLN A N 1
ATOM 1668 C CA . GLN A 1 212 ? -26.701 -30.063 -34.133 1.00 90.81 212 GLN A CA 1
ATOM 1669 C C . GLN A 1 212 ? -25.254 -29.918 -34.631 1.00 90.81 212 GLN A C 1
ATOM 1671 O O . GLN A 1 212 ? -24.556 -30.923 -34.773 1.00 90.81 212 GLN A O 1
ATOM 1676 N N . ILE A 1 213 ? -24.768 -28.685 -34.812 1.00 90.50 213 ILE A N 1
ATOM 1677 C CA . ILE A 1 213 ? -23.379 -28.416 -35.223 1.00 90.50 213 ILE A CA 1
ATOM 1678 C C . ILE A 1 213 ? -22.389 -28.974 -34.195 1.00 90.50 213 ILE A C 1
ATOM 1680 O O . ILE A 1 213 ? -21.414 -29.629 -34.569 1.00 90.50 213 ILE A O 1
ATOM 1684 N N . PHE A 1 214 ? -22.650 -28.773 -32.901 1.00 91.69 214 PHE A N 1
ATOM 1685 C CA . PHE A 1 214 ? -21.804 -29.315 -31.841 1.00 91.69 214 PHE A CA 1
ATOM 1686 C C . PHE A 1 214 ? -21.762 -30.842 -31.866 1.00 91.69 214 PHE A C 1
ATOM 1688 O O . PHE A 1 214 ? -20.683 -31.415 -31.750 1.00 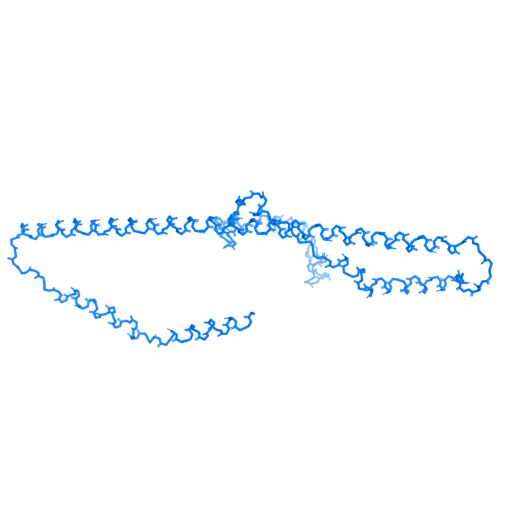91.69 214 PHE A O 1
ATOM 1695 N N . LEU A 1 215 ? -22.900 -31.518 -32.054 1.00 90.81 215 LEU A N 1
ATOM 1696 C CA . LEU A 1 215 ? -22.936 -32.981 -32.147 1.00 90.81 215 LEU A CA 1
ATOM 1697 C C . LEU A 1 215 ? -22.143 -33.498 -33.353 1.00 90.81 215 LEU A C 1
ATOM 1699 O O . LEU A 1 215 ? -21.385 -34.459 -33.217 1.00 90.81 215 LEU A O 1
ATOM 1703 N N . GLU A 1 216 ? -22.272 -32.852 -34.511 1.00 93.00 216 GLU A N 1
ATOM 1704 C CA . GLU A 1 216 ? -21.533 -33.215 -35.724 1.00 93.00 216 GLU A CA 1
ATOM 1705 C C . GLU A 1 216 ? -20.023 -33.029 -35.545 1.00 93.00 216 GLU A C 1
ATOM 1707 O O . GLU A 1 216 ? -19.246 -33.951 -35.810 1.00 93.00 216 GLU A O 1
ATOM 1712 N N . GLN A 1 217 ? -19.599 -31.881 -35.013 1.00 92.06 217 GLN A N 1
ATOM 1713 C CA . GLN A 1 217 ? -18.188 -31.609 -34.738 1.00 92.06 217 GLN A CA 1
ATOM 1714 C C . GLN A 1 217 ? -17.633 -32.490 -33.615 1.00 92.06 217 GLN A C 1
ATOM 1716 O O . GLN A 1 217 ? -16.483 -32.919 -33.683 1.00 92.06 217 GLN A O 1
ATOM 1721 N N . PHE A 1 218 ? -18.445 -32.855 -32.620 1.00 94.44 218 PHE A N 1
ATOM 1722 C CA . PHE A 1 218 ? -18.037 -33.754 -31.541 1.00 94.44 218 PHE A CA 1
ATOM 1723 C C . PHE A 1 218 ? -17.789 -35.188 -32.026 1.00 94.44 218 PHE A C 1
ATOM 1725 O O . PHE A 1 218 ? -16.891 -35.857 -31.512 1.00 94.44 218 PHE A O 1
ATOM 1732 N N . VAL A 1 219 ? -18.541 -35.665 -33.028 1.00 93.88 219 VAL A N 1
ATOM 1733 C CA . VAL A 1 219 ? -18.287 -36.970 -33.667 1.00 93.88 219 VAL A CA 1
ATOM 1734 C C . VAL A 1 219 ? -16.942 -36.970 -34.401 1.00 93.88 219 VAL A C 1
ATOM 1736 O O . VAL A 1 219 ? -16.226 -37.971 -34.358 1.00 93.88 219 VAL A O 1
ATOM 1739 N N . ILE A 1 220 ? -16.581 -35.855 -35.042 1.00 93.75 220 ILE A N 1
ATOM 1740 C CA . ILE A 1 220 ? -15.315 -35.705 -35.775 1.00 93.75 220 ILE A CA 1
ATOM 1741 C C . ILE A 1 220 ? -14.136 -35.513 -34.800 1.00 93.75 220 ILE A C 1
ATOM 1743 O O . ILE A 1 220 ? -13.074 -36.112 -34.984 1.00 93.75 220 ILE A O 1
ATOM 1747 N N . HIS A 1 221 ? -14.334 -34.724 -33.739 1.00 90.31 221 HIS A N 1
ATOM 1748 C CA . HIS A 1 221 ? -13.303 -34.281 -32.795 1.00 90.31 221 HIS A CA 1
ATOM 1749 C C . HIS A 1 221 ? -13.664 -34.607 -31.331 1.00 90.31 221 HIS A C 1
ATOM 1751 O O . HIS A 1 221 ? -13.887 -33.710 -30.513 1.00 90.31 221 HIS A O 1
ATOM 1757 N N . PRO A 1 222 ? -13.697 -35.892 -30.932 1.00 91.56 222 PRO A N 1
ATOM 1758 C CA . PRO A 1 222 ? -14.201 -36.291 -29.622 1.00 91.56 222 PRO A CA 1
ATOM 1759 C C . PRO A 1 222 ? -13.401 -35.664 -28.472 1.00 91.56 222 PRO A C 1
ATOM 1761 O O . PRO A 1 222 ? -12.191 -35.862 -28.348 1.00 91.56 222 PRO A O 1
ATOM 1764 N N . LYS A 1 223 ? -14.109 -34.954 -27.582 1.00 87.94 223 LYS A N 1
ATOM 1765 C CA . LYS A 1 223 ? -13.574 -34.287 -26.374 1.00 87.94 223 LYS A CA 1
ATOM 1766 C C . LYS A 1 223 ? -12.514 -33.204 -26.642 1.00 87.94 223 LYS A C 1
ATOM 1768 O O . LYS A 1 223 ? -11.777 -32.840 -25.726 1.00 87.94 223 LYS A O 1
ATOM 1773 N N . GLN A 1 224 ? -12.447 -32.665 -27.860 1.00 88.56 224 GLN A N 1
ATOM 1774 C CA . GLN A 1 224 ? -11.577 -31.537 -28.211 1.00 88.56 224 GLN A CA 1
ATOM 1775 C C . GLN A 1 224 ? -12.366 -30.216 -28.246 1.00 88.56 224 GLN A C 1
ATOM 1777 O O . GLN A 1 224 ? -12.520 -29.593 -29.291 1.00 88.56 224 GLN A O 1
ATOM 1782 N N . PHE A 1 225 ? -12.835 -29.759 -27.081 1.00 89.19 225 PHE A N 1
ATOM 1783 C CA . PHE A 1 225 ? -13.710 -28.578 -26.934 1.00 89.19 225 PHE A CA 1
ATOM 1784 C C . PHE A 1 225 ? -13.080 -27.220 -27.293 1.00 89.19 225 PHE A C 1
ATOM 1786 O O . PHE A 1 225 ? -13.748 -26.205 -27.206 1.00 89.19 225 PHE A O 1
ATOM 1793 N N . GLY A 1 226 ? -11.783 -27.171 -27.610 1.00 87.06 226 GLY A N 1
ATOM 1794 C CA . GLY A 1 226 ? -11.150 -25.950 -28.128 1.00 87.06 226 GLY A CA 1
ATOM 1795 C C . GLY A 1 226 ? -11.240 -25.817 -29.651 1.00 87.06 226 GLY A C 1
ATOM 1796 O O . GLY A 1 226 ? -10.885 -24.772 -30.182 1.00 87.06 226 GLY A O 1
ATOM 1797 N N . ILE A 1 227 ? -11.633 -26.895 -30.338 1.00 82.50 227 ILE A N 1
ATOM 1798 C CA . ILE A 1 227 ? -11.761 -26.972 -31.802 1.00 82.50 227 ILE A CA 1
ATOM 1799 C C . ILE A 1 227 ? -13.240 -26.998 -32.211 1.00 82.50 227 ILE A C 1
ATOM 1801 O O . ILE A 1 227 ? -13.578 -26.462 -33.263 1.00 82.50 227 ILE A O 1
ATOM 1805 N N . ILE A 1 228 ? -14.084 -27.630 -31.387 1.00 79.44 228 ILE A N 1
ATOM 1806 C CA . ILE A 1 228 ? -15.552 -27.591 -31.474 1.00 79.44 228 ILE A CA 1
ATOM 1807 C C . ILE A 1 228 ? -16.043 -26.224 -31.004 1.00 79.44 228 ILE A C 1
ATOM 1809 O O . ILE A 1 228 ? -16.877 -25.632 -31.720 1.00 79.44 228 ILE A O 1
#

Radius of gyration: 39.18 Å; chains: 1; bounding box: 78×52×105 Å

Sequence (228 aa):
LREGLRLVVKTRLRYDYQTREERVEPVLSSNRAIADAPRSGAGSAHSLVQEIVHQRLAQEHSASITKQSLQARFAQRRAALTEKVHRLRDEYMTLHKRWREHCAKLDEVAKASALEEAAATAGRTTRRSTALGDAVRSDLEMEQIIASLGNEELTDANHLSARNAATIPDMISVTNGSVDYLYDDTNNIVDDPINFYAPNTGLDDWTEEERQIFLEQFVIHPKQFGII

Secondary structure (DSSP, 8-state):
-HHHHHHHHHHHHHHTT--HHHHHHHHHHHHHHHHSS----S--HHHHHHHHHHHHHHHHHHHHHHHHHHHHHHHHHHHHHHHHHHHHHHHHHHHHHHHHHHHHHHHHHHHHHHHHHHHHHHHHTSS----TTSS--SHHHHHHHHHHHHHHHHH-HHHHHHHT---PPP-HHHHSSS--------S---S-HHHHSS-TTSTT---HHHHHHHHHHHHHSTT-TTT-